Protein 1LW7 (pdb70)

Solvent-accessible surface area: 18493 Å² total

Foldseek 3Di:
DFAEEEEEDQPLDPWVLNVVVVVVVVVGQAYEYEHEDEVVVSVCLQVVADPDADPVLRQVLVPSCVVVCVGYHYYYFYQYPQDDDVDRLLVRLVSVVVCCVVVVHQHAEYEDAPVVCQVSCCVSVNHHYDHDPNVCPDPVDDSNVCRHPVLVRVNTHQLSCLVVQAAEEEEDEDVPCLLVVLLCVLCVVVVAEEQEDPLNVLVVVVVPPPLPSDADVNLLVLVVSVVRVSVRSSTGSRYYYYRHHLLLSQLVHCVSPVDGDVNSVVCVVDAGRAYEYEDEDEVDDCRVVSSVSSCVSCVPVVNQYAYDYDYDSVVSSVVVSVVVVCVSPNDDARNHVD

Nearest PDB structures (foldseek):
  1lw7-assembly1_A  TM=1.001E+00  e=1.403E-68  Haemophilus influenzae
  8x7f-assembly1_J  TM=9.124E-01  e=4.323E-38  Escherichia coli K-12
  6gzo-assembly2_B  TM=8.019E-01  e=3.557E-21  Lactococcus cremoris
  6gzo-assembly1_A  TM=8.017E-01  e=7.323E-19  Lactococcus cremoris
  6gyf-assembly1_A  TM=8.015E-01  e=5.479E-18  Lactococcus cremoris

Secondary structure (DSSP, 8-state):
---EEEEEE--SS--HHHH--HHHHTT-SEEEEEEEE-HHHHHHHHHH------HHHHHH---TTSTTTTTEEEEEEE-SSS--TTS-HHHHHHHHHHHHHHTT---SEEE-S-GGGHHHIIIII--EEE---SS--SS---HHHHHH-GGGGGGGS-TTTGGGT-EEEEEE--TTSHHHHHHHHHHHHTT-EEE--TTHHHHHHSSSS-TTSS-TTTTT--HHHHHHHHHHHHH-SSEEEESS-HHHHHHHHHHHHS---HHHH---SS--SEEEEEE------SHHHHHHHHHHHHHGGG---EEEE-SSHHHHHHHHHHHHHHHTS----SS---

Sequence (338 aa):
EKKVGVIFGKFYPVHTGHINIYEAFSKVDELHVIVCSDTVRDLKLFYDSKKRPTVQDRLRWQQIFKYQKNQIFIHHLVEDGIPSYPNGWQSWSEAVKTLFHEKHFEPSIVFSSEPQDKAPYEKYLGLEVSLVDPDRTFFNVSATKIRTTPFQYWKFIPKEARPFFAKTVAILGGESSGKSVLVNKLAAVFNTTSAWEYGREFVFEKLGGDEQAMQYSDYPQALGHQRYIDYAVRHSHKIAFIDTDFITTQAFCIQYEGKAHPFLDSIKEYPFDVTILLKNNTEQKQRQQFQQLLKKLLDKYKVPYIEIESPSYLDRYNQVKAVIEKVLNEEEISELQN

Structure (mmCIF, N/CA/C/O backbone):
data_1LW7
#
_entry.id   1LW7
#
_cell.length_a   106.871
_cell.length_b   106.871
_cell.length_c   174.945
_cell.angle_alpha   90.00
_cell.angle_beta   90.00
_cell.angle_gamma   120.00
#
_symmetry.space_group_name_H-M   'P 64 2 2'
#
loop_
_entity.id
_entity.type
_entity.pdbx_description
1 polymer 'TRANSCRIPTIONAL REGULATOR NADR'
2 non-polymer 'SULFATE ION'
3 non-polymer NICOTINAMIDE-ADENINE-DINUCLEOTIDE
#
loop_
_atom_site.group_PDB
_atom_site.id
_atom_site.type_symbol
_atom_site.label_atom_id
_atom_site.label_alt_id
_atom_site.label_comp_id
_atom_site.label_asym_id
_atom_site.label_entity_id
_atom_site.label_seq_id
_atom_site.pdbx_PDB_ins_code
_atom_site.Cartn_x
_atom_site.Cartn_y
_atom_site.Cartn_z
_atom_site.occupancy
_atom_site.B_iso_or_equiv
_atom_site.auth_seq_id
_atom_site.auth_comp_id
_atom_site.auth_asym_id
_atom_site.auth_atom_id
_atom_site.pdbx_PDB_model_num
ATOM 1 N N . GLU A 1 1 ? 96.232 10.601 67.795 1.00 114.94 57 GLU A N 1
ATOM 2 C CA . GLU A 1 1 ? 95.212 9.978 66.901 1.00 115.97 57 GLU A CA 1
ATOM 3 C C . GLU A 1 1 ? 94.759 10.991 65.844 1.00 115.19 57 GLU A C 1
ATOM 4 O O . GLU A 1 1 ? 95.404 11.130 64.800 1.00 115.96 57 GLU A O 1
ATOM 10 N N . LYS A 1 2 ? 93.656 11.693 66.128 1.00 77.16 58 LYS A N 1
ATOM 11 C CA . LYS A 1 2 ? 93.084 12.708 65.236 1.00 74.31 58 LYS A CA 1
ATOM 12 C C . LYS A 1 2 ? 92.056 12.156 64.252 1.00 73.65 58 LYS A C 1
ATOM 13 O O . LYS A 1 2 ? 92.381 11.895 63.100 1.00 72.98 58 LYS A O 1
ATOM 19 N N . LYS A 1 3 ? 90.818 12.001 64.713 1.00 84.80 59 LYS A N 1
ATOM 20 C CA . LYS A 1 3 ? 89.721 11.486 63.896 1.00 85.98 59 LYS A CA 1
ATOM 21 C C . LYS A 1 3 ? 89.498 12.386 62.686 1.00 85.72 59 LYS A C 1
ATOM 22 O O . LYS A 1 3 ? 89.685 13.590 62.779 1.00 87.14 59 LYS A O 1
ATOM 28 N N . VAL A 1 4 ? 89.071 11.812 61.563 1.00 103.76 60 VAL A N 1
ATOM 29 C CA . VAL A 1 4 ? 88.850 12.590 60.340 1.00 100.54 60 VAL A CA 1
ATOM 30 C C . VAL A 1 4 ? 87.714 12.030 59.450 1.00 100.29 60 VAL A C 1
ATOM 31 O O . VAL A 1 4 ? 87.748 10.867 59.051 1.00 101.04 60 VAL A O 1
ATOM 35 N N . GLY A 1 5 ? 86.711 12.857 59.144 1.00 94.99 61 GLY A N 1
ATOM 36 C CA . GLY A 1 5 ? 85.590 12.402 58.323 1.00 92.64 61 GLY A CA 1
ATOM 37 C C . GLY A 1 5 ? 85.329 13.108 56.994 1.00 91.33 61 GLY A C 1
ATOM 38 O O . GLY A 1 5 ? 85.772 14.240 56.785 1.00 91.97 61 GLY A O 1
ATOM 39 N N . VAL A 1 6 ? 84.604 12.429 56.096 1.00 65.46 62 VAL A N 1
ATOM 40 C CA . VAL A 1 6 ? 84.249 12.951 54.764 1.00 61.75 62 VAL A CA 1
ATOM 41 C C . VAL A 1 6 ? 82.753 13.036 54.625 1.00 60.92 62 VAL A C 1
ATOM 42 O O . VAL A 1 6 ? 82.000 12.492 55.437 1.00 60.51 62 VAL A O 1
ATOM 46 N N . ILE A 1 7 ? 82.335 13.708 53.561 1.00 82.32 63 ILE A N 1
ATOM 47 C CA . ILE A 1 7 ? 80.931 13.842 53.214 1.00 81.81 63 ILE A CA 1
ATOM 48 C C . ILE A 1 7 ? 80.848 14.102 51.726 1.00 81.79 63 ILE A C 1
ATOM 49 O O . ILE A 1 7 ? 81.664 14.845 51.162 1.00 82.61 63 ILE A O 1
ATOM 54 N N . PHE A 1 8 ? 79.868 13.474 51.086 1.00 61.91 64 PHE A N 1
ATOM 55 C CA . PHE A 1 8 ? 79.686 13.673 49.668 1.00 57.90 64 PHE A CA 1
ATOM 56 C C . PHE A 1 8 ? 78.293 14.229 49.407 1.00 56.14 64 PHE A C 1
ATOM 57 O O . PHE A 1 8 ? 77.342 13.973 50.139 1.00 52.89 64 PHE A O 1
ATOM 65 N N . GLY A 1 9 ? 78.218 15.055 48.378 1.00 57.25 65 GLY A N 1
ATOM 66 C CA . GLY A 1 9 ? 76.971 15.681 48.015 1.00 57.80 65 GLY A CA 1
ATOM 67 C C . GLY A 1 9 ? 77.061 16.347 46.651 1.00 58.84 65 GLY A C 1
ATOM 68 O O . GLY A 1 9 ? 78.132 16.460 46.032 1.00 56.68 65 GLY A O 1
ATOM 69 N N . LYS A 1 10 ? 75.904 16.778 46.182 1.00 77.54 66 LYS A N 1
ATOM 70 C CA . LYS A 1 10 ? 75.804 17.446 44.909 1.00 80.13 66 LYS A CA 1
ATOM 71 C C . LYS A 1 10 ? 75.517 18.891 45.292 1.00 80.51 66 LYS A C 1
ATOM 72 O O . LYS A 1 10 ? 75.931 19.833 44.604 1.00 80.45 66 LYS A O 1
ATOM 78 N N . PHE A 1 11 ? 74.820 19.030 46.421 1.00 69.28 67 PHE A N 1
ATOM 79 C CA . PHE A 1 11 ? 74.413 20.314 46.961 1.00 67.17 67 PHE A CA 1
ATOM 80 C C . PHE A 1 11 ? 73.898 21.174 45.832 1.00 66.76 67 PHE A C 1
ATOM 81 O O . PHE A 1 11 ? 74.505 22.175 45.476 1.00 67.94 67 PHE A O 1
ATOM 89 N N . TYR A 1 12 ? 72.767 20.765 45.268 1.00 61.60 68 TYR A N 1
ATOM 90 C CA . TYR A 1 12 ? 72.160 21.472 44.152 1.00 60.90 68 TYR A CA 1
ATOM 91 C C . TYR A 1 12 ? 70.692 21.681 44.498 1.00 61.25 68 TYR A C 1
ATOM 92 O O . TYR A 1 12 ? 69.816 21.033 43.941 1.00 62.59 68 TYR A O 1
ATOM 101 N N . PRO A 1 13 ? 70.403 22.624 45.400 1.00 62.31 69 PRO A N 1
ATOM 102 C CA . PRO A 1 13 ? 71.352 23.490 46.089 1.00 62.74 69 PRO A CA 1
ATOM 103 C C . PRO A 1 13 ? 71.682 22.942 47.459 1.00 63.57 69 PRO A C 1
ATOM 104 O O . PRO A 1 13 ? 71.571 21.753 47.697 1.00 65.14 69 PRO A O 1
ATOM 108 N N . VAL A 1 14 ? 72.064 23.829 48.361 1.00 73.51 70 VAL A N 1
ATOM 109 C CA . VAL A 1 14 ? 72.405 23.457 49.717 1.00 74.56 70 VAL A CA 1
ATOM 110 C C . VAL A 1 14 ? 71.264 23.862 50.622 1.00 75.57 70 VAL A C 1
ATOM 111 O O . VAL A 1 14 ? 70.866 25.033 50.620 1.00 78.02 70 VAL A O 1
ATOM 115 N N . HIS A 1 15 ? 70.726 22.923 51.395 1.00 51.91 71 HIS A N 1
ATOM 116 C CA . HIS A 1 15 ? 69.648 23.303 52.289 1.00 51.05 71 HIS A CA 1
ATOM 117 C C . HIS A 1 15 ? 70.062 23.179 53.754 1.00 51.01 71 HIS A C 1
ATOM 118 O O . HIS A 1 15 ? 71.104 22.600 54.080 1.00 48.66 71 HIS A O 1
ATOM 125 N N . THR A 1 16 ? 69.245 23.759 54.627 1.00 61.52 72 THR A N 1
ATOM 126 C CA . THR A 1 16 ? 69.519 23.728 56.044 1.00 62.28 72 THR A CA 1
ATOM 127 C C . THR A 1 16 ? 69.565 22.311 56.511 1.00 63.09 72 THR A C 1
ATOM 128 O O . THR A 1 16 ? 70.003 22.040 57.632 1.00 64.14 72 THR A O 1
ATOM 132 N N . GLY A 1 17 ? 69.107 21.412 55.639 1.00 63.28 73 GLY A N 1
ATOM 133 C CA . GLY A 1 17 ? 69.104 19.983 55.933 1.00 63.39 73 GLY A CA 1
ATOM 134 C C . GLY A 1 17 ? 70.523 19.440 55.882 1.00 63.86 73 GLY A C 1
ATOM 135 O O . GLY A 1 17 ? 70.959 18.763 56.821 1.00 62.60 73 GLY A O 1
ATOM 136 N N . HIS A 1 18 ? 71.227 19.738 54.781 1.00 70.94 74 HIS A N 1
ATOM 137 C CA . HIS A 1 18 ? 72.628 19.348 54.597 1.00 70.73 74 HIS A CA 1
ATOM 138 C C . HIS A 1 18 ? 73.386 20.025 55.723 1.00 70.46 74 HIS A C 1
ATOM 139 O O . HIS A 1 18 ? 74.106 19.393 56.488 1.00 71.56 74 HIS A O 1
ATOM 146 N N . ILE A 1 19 ? 73.219 21.340 55.783 1.00 66.42 75 ILE A N 1
ATOM 147 C CA . ILE A 1 19 ? 73.903 22.164 56.758 1.00 65.85 75 ILE A CA 1
ATOM 148 C C . ILE A 1 19 ? 73.861 21.520 58.105 1.00 68.27 75 ILE A C 1
ATOM 149 O O . ILE A 1 19 ? 74.895 21.161 58.649 1.00 69.42 75 ILE A O 1
ATOM 154 N N . ASN A 1 20 ? 72.671 21.341 58.647 1.00 59.39 76 ASN A N 1
ATOM 155 C CA . ASN A 1 20 ? 72.606 20.737 59.952 1.00 61.30 76 ASN A CA 1
ATOM 156 C C . ASN A 1 20 ? 73.485 19.487 60.026 1.00 63.63 76 ASN A C 1
ATOM 157 O O . ASN A 1 20 ? 74.339 19.364 60.899 1.00 64.24 76 ASN A O 1
ATOM 170 N N . ILE A 1 22 ? 76.040 18.380 58.343 1.00 89.65 78 ILE A N 1
ATOM 171 C CA . ILE A 1 22 ? 77.465 18.670 58.312 1.00 87.86 78 ILE A CA 1
ATOM 172 C C . ILE A 1 22 ? 78.016 19.126 59.657 1.00 87.53 78 ILE A C 1
ATOM 173 O O . ILE A 1 22 ? 79.133 18.767 60.035 1.00 88.13 78 ILE A O 1
ATOM 178 N N . TYR A 1 23 ? 77.244 19.915 60.388 1.00 82.40 79 TYR A N 1
ATOM 179 C CA . TYR A 1 23 ? 77.707 20.355 61.693 1.00 81.75 79 TYR A CA 1
ATOM 180 C C . TYR A 1 23 ? 77.748 19.161 62.631 1.00 81.38 79 TYR A C 1
ATOM 181 O O . TYR A 1 23 ? 78.718 18.975 63.375 1.00 81.85 79 TYR A O 1
ATOM 190 N N . GLU A 1 24 ? 76.697 18.347 62.559 1.00 69.01 80 GLU A N 1
ATOM 191 C CA . GLU A 1 24 ? 76.553 17.136 63.366 1.00 67.25 80 GLU A CA 1
ATOM 192 C C . GLU A 1 24 ? 77.815 16.286 63.266 1.00 65.18 80 GLU A C 1
ATOM 193 O O . GLU A 1 24 ? 78.459 15.973 64.278 1.00 62.22 80 GLU A O 1
ATOM 199 N N . ALA A 1 25 ? 78.145 15.927 62.026 1.00 64.49 81 ALA A N 1
ATOM 200 C CA . ALA A 1 25 ? 79.330 15.141 61.710 1.00 65.01 81 ALA A CA 1
ATOM 201 C C . ALA A 1 25 ? 80.556 15.869 62.240 1.00 66.29 81 ALA A C 1
ATOM 202 O O . ALA A 1 25 ? 81.480 15.252 62.767 1.00 67.32 81 ALA A O 1
ATOM 204 N N . PHE A 1 26 ? 80.556 17.191 62.102 1.00 72.92 82 PHE A N 1
ATOM 205 C CA . PHE A 1 26 ? 81.671 17.984 62.571 1.00 71.40 82 PHE A CA 1
ATOM 206 C C . PHE A 1 26 ? 81.909 17.899 64.074 1.00 71.38 82 PHE A C 1
ATOM 207 O O . PHE A 1 26 ? 83.034 18.061 64.512 1.00 72.25 82 PHE A O 1
ATOM 215 N N . SER A 1 27 ? 80.873 17.649 64.867 1.00 68.54 83 SER A N 1
ATOM 216 C CA . SER A 1 27 ? 81.048 17.599 66.319 1.00 69.31 83 SER A CA 1
ATOM 217 C C . SER A 1 27 ? 81.587 16.247 66.754 1.00 70.71 83 SER A C 1
ATOM 218 O O . SER A 1 27 ? 81.895 16.014 67.943 1.00 70.87 83 SER A O 1
ATOM 221 N N . LYS A 1 28 ? 81.695 15.359 65.775 1.00 64.90 84 LYS A N 1
ATOM 222 C CA . LYS A 1 28 ? 82.169 14.019 66.008 1.00 64.87 84 LYS A CA 1
ATOM 223 C C . LYS A 1 28 ? 83.578 13.870 65.508 1.00 66.12 84 LYS A C 1
ATOM 224 O O . LYS A 1 28 ? 84.126 12.782 65.579 1.00 68.06 84 LYS A O 1
ATOM 230 N N . VAL A 1 29 ? 84.170 14.944 64.998 1.00 73.76 85 VAL A N 1
ATOM 231 C CA . VAL A 1 29 ? 85.524 14.866 64.446 1.00 75.54 85 VAL A CA 1
ATOM 232 C C . VAL A 1 29 ? 86.387 16.093 64.734 1.00 77.26 85 VAL A C 1
ATOM 233 O O . VAL A 1 29 ? 85.877 17.140 65.139 1.00 78.25 85 VAL A O 1
ATOM 237 N N . ASP A 1 30 ? 87.696 15.972 64.521 1.00 80.49 86 ASP A N 1
ATOM 238 C CA . ASP A 1 30 ? 88.584 17.097 64.767 1.00 81.71 86 ASP A CA 1
ATOM 239 C C . ASP A 1 30 ? 88.772 17.817 63.454 1.00 81.65 86 ASP A C 1
ATOM 240 O O . ASP A 1 30 ? 89.122 18.994 63.426 1.00 82.75 86 ASP A O 1
ATOM 245 N N . GLU A 1 31 ? 88.520 17.101 62.367 1.00 75.28 87 GLU A N 1
ATOM 246 C CA . GLU A 1 31 ? 88.713 17.638 61.034 1.00 75.08 87 GLU A CA 1
ATOM 247 C C . GLU A 1 31 ? 87.751 16.958 60.055 1.00 74.45 87 GLU A C 1
ATOM 248 O O . GLU A 1 31 ? 87.793 15.739 59.912 1.00 75.98 87 GLU A O 1
ATOM 254 N N . LEU A 1 32 ? 86.897 17.737 59.379 1.00 74.78 88 LEU A N 1
ATOM 255 C CA . LEU A 1 32 ? 85.905 17.202 58.422 1.00 70.67 88 LEU A CA 1
ATOM 256 C C . LEU A 1 32 ? 86.136 17.717 56.998 1.00 69.39 88 LEU A C 1
ATOM 257 O O . LEU A 1 32 ? 86.330 18.904 56.787 1.00 68.90 88 LEU A O 1
ATOM 262 N N . HIS A 1 33 ? 86.114 16.809 56.027 1.00 66.23 89 HIS A N 1
ATOM 263 C CA . HIS A 1 33 ? 86.330 17.160 54.620 1.00 65.31 89 HIS A CA 1
ATOM 264 C C . HIS A 1 33 ? 85.039 16.966 53.836 1.00 65.29 89 HIS A C 1
ATOM 265 O O . HIS A 1 33 ? 84.540 15.847 53.694 1.00 64.56 89 HIS A O 1
ATOM 272 N N . VAL A 1 34 ? 84.516 18.078 53.323 1.00 76.31 90 VAL A N 1
ATOM 273 C CA . VAL A 1 34 ? 83.258 18.127 52.577 1.00 73.36 90 VAL A CA 1
ATOM 274 C C . VAL A 1 34 ? 83.429 18.257 51.054 1.00 73.66 90 VAL A C 1
ATOM 275 O O . VAL A 1 34 ? 83.873 19.290 50.539 1.00 71.57 90 VAL A O 1
ATOM 279 N N . ILE A 1 35 ? 83.030 17.196 50.352 1.00 60.43 91 ILE A N 1
ATOM 280 C CA . ILE A 1 35 ? 83.162 17.096 48.910 1.00 59.91 91 ILE A CA 1
ATOM 281 C C . ILE A 1 35 ? 81.932 17.507 48.116 1.00 60.27 91 ILE A C 1
ATOM 282 O O . ILE A 1 35 ? 80.834 16.992 48.335 1.00 60.03 91 ILE A O 1
ATOM 287 N N . VAL A 1 36 ? 82.127 18.446 47.194 1.00 58.70 92 VAL A N 1
ATOM 288 C CA . VAL A 1 36 ? 81.041 18.898 46.343 1.00 57.42 92 VAL A CA 1
ATOM 289 C C . VAL A 1 36 ? 81.304 18.140 45.067 1.00 58.47 92 VAL A C 1
ATOM 290 O O . VAL A 1 36 ? 82.336 18.355 44.422 1.00 59.41 92 VAL A O 1
ATOM 294 N N . CYS A 1 37 ? 80.388 17.247 44.697 1.00 55.21 93 CYS A N 1
ATOM 295 C CA . CYS A 1 37 ? 80.595 16.440 43.498 1.00 53.22 93 CYS A CA 1
ATOM 296 C C . CYS A 1 37 ? 79.739 16.914 42.365 1.00 51.86 93 CYS A C 1
ATOM 297 O O . CYS A 1 37 ? 78.529 17.056 42.513 1.00 49.88 93 CYS A O 1
ATOM 300 N N . SER A 1 38 ? 80.376 17.135 41.223 1.00 57.91 94 SER A N 1
ATOM 301 C CA . SER A 1 38 ? 79.675 17.626 40.046 1.00 60.90 94 SER A CA 1
ATOM 302 C C . SER A 1 38 ? 79.725 16.662 38.863 1.00 62.88 94 SER A C 1
ATOM 303 O O . SER A 1 38 ? 80.613 15.813 38.773 1.00 63.11 94 SER A O 1
ATOM 306 N N . ASP A 1 39 ? 78.746 16.792 37.972 1.00 65.80 95 ASP A N 1
ATOM 307 C CA . ASP A 1 39 ? 78.691 16.000 36.757 1.00 65.68 95 ASP A CA 1
ATOM 308 C C . ASP A 1 39 ? 78.095 16.912 35.703 1.00 65.83 95 ASP A C 1
ATOM 309 O O . ASP A 1 39 ? 76.875 17.159 35.647 1.00 65.08 95 ASP A O 1
ATOM 314 N N . THR A 1 40 ? 78.992 17.439 34.885 1.00 62.41 96 THR A N 1
ATOM 315 C CA . THR A 1 40 ? 78.646 18.344 33.805 1.00 61.71 96 THR A CA 1
ATOM 316 C C . THR A 1 40 ? 77.269 18.151 33.207 1.00 63.47 96 THR A C 1
ATOM 317 O O . THR A 1 40 ? 76.481 19.086 33.134 1.00 63.28 96 THR A O 1
ATOM 321 N N . VAL A 1 41 ? 77.009 16.924 32.759 1.00 86.81 97 VAL A N 1
ATOM 322 C CA . VAL A 1 41 ? 75.761 16.565 32.094 1.00 87.72 97 VAL A CA 1
ATOM 323 C C . VAL A 1 41 ? 74.611 16.329 33.060 1.00 88.50 97 VAL A C 1
ATOM 324 O O . VAL A 1 41 ? 73.471 16.735 32.798 1.00 88.95 97 VAL A O 1
ATOM 328 N N . ARG A 1 42 ? 74.905 15.674 34.175 1.00 70.31 98 ARG A N 1
ATOM 329 C CA . ARG A 1 42 ? 73.872 15.437 35.153 1.00 69.72 98 ARG A CA 1
ATOM 330 C C . ARG A 1 42 ? 73.387 16.785 35.664 1.00 70.75 98 ARG A C 1
ATOM 331 O O . ARG A 1 42 ? 72.201 17.105 35.545 1.00 71.00 98 ARG A O 1
ATOM 339 N N . ASP A 1 43 ? 74.313 17.579 36.217 1.00 74.63 99 ASP A N 1
ATOM 340 C CA . ASP A 1 43 ? 73.981 18.889 36.777 1.00 74.19 99 ASP A CA 1
ATOM 341 C C . ASP A 1 43 ? 73.166 19.678 35.772 1.00 74.41 99 ASP A C 1
ATOM 342 O O . ASP A 1 43 ? 72.098 20.221 36.077 1.00 75.25 99 ASP A O 1
ATOM 347 N N . LEU A 1 44 ? 73.684 19.716 34.558 1.00 60.70 100 LEU A N 1
ATOM 348 C CA . LEU A 1 44 ? 73.056 20.425 33.464 1.00 60.57 100 LEU A CA 1
ATOM 349 C C . LEU A 1 44 ? 71.593 20.032 33.219 1.00 62.92 100 LEU A C 1
ATOM 350 O O . LEU A 1 44 ? 70.759 20.878 32.869 1.00 62.24 100 LEU A O 1
ATOM 355 N N . LYS A 1 45 ? 71.285 18.744 33.379 1.00 81.17 101 LYS A N 1
ATOM 356 C CA . LYS A 1 45 ? 69.918 18.259 33.174 1.00 82.65 101 LYS A CA 1
ATOM 357 C C . LYS A 1 45 ? 69.028 18.731 34.316 1.00 81.82 101 LYS A C 1
ATOM 358 O O . LYS A 1 45 ? 67.899 19.179 34.094 1.00 80.19 101 LYS A O 1
ATOM 364 N N . LEU A 1 46 ? 69.552 18.655 35.534 1.00 84.53 102 LEU A N 1
ATOM 365 C CA . LEU A 1 46 ? 68.807 19.107 36.697 1.00 84.95 102 LEU A CA 1
ATOM 366 C C . LEU A 1 46 ? 68.463 20.589 36.600 1.00 85.22 102 LEU A C 1
ATOM 367 O O . LEU A 1 46 ? 67.356 20.998 36.946 1.00 85.88 102 LEU A O 1
ATOM 372 N N . PHE A 1 47 ? 69.410 21.401 36.141 1.00 61.42 103 PHE A N 1
ATOM 373 C CA . PHE A 1 47 ? 69.137 22.822 36.004 1.00 60.44 103 PHE A CA 1
ATOM 3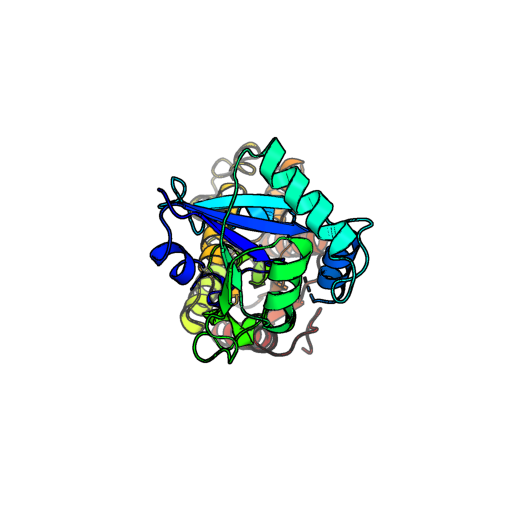74 C C . PHE A 1 47 ? 67.990 23.102 35.025 1.00 61.46 103 PHE A C 1
ATOM 375 O O . PHE A 1 47 ? 67.001 23.731 35.384 1.00 59.98 103 PHE A O 1
ATOM 383 N N . TYR A 1 48 ? 68.152 22.648 33.783 1.00 73.75 104 TYR A N 1
ATOM 384 C CA . TYR A 1 48 ? 67.168 22.846 32.725 1.00 76.73 104 TYR A CA 1
ATOM 385 C C . TYR A 1 48 ? 65.837 22.221 33.070 1.00 79.03 104 TYR A C 1
ATOM 386 O O . TYR A 1 48 ? 64.769 22.727 32.713 1.00 78.94 104 TYR A O 1
ATOM 395 N N . ASP A 1 49 ? 65.901 21.108 33.775 1.00 80.12 105 ASP A N 1
ATOM 396 C CA . ASP A 1 49 ? 64.687 20.426 34.157 1.00 82.61 105 ASP A CA 1
ATOM 397 C C . ASP A 1 49 ? 63.893 21.280 35.133 1.00 83.05 105 ASP A C 1
ATOM 398 O O . ASP A 1 49 ? 62.674 21.209 35.182 1.00 82.98 105 ASP A O 1
ATOM 403 N N . SER A 1 50 ? 64.596 22.083 35.918 1.00 80.04 106 SER A N 1
ATOM 404 C CA . SER A 1 50 ? 63.953 22.947 36.893 1.00 81.96 106 SER A CA 1
ATOM 405 C C . SER A 1 50 ? 63.510 24.211 36.182 1.00 84.02 106 SER A C 1
ATOM 406 O O . SER A 1 50 ? 63.520 24.266 34.954 1.00 84.22 106 SER A O 1
ATOM 409 N N . LYS A 1 51 ? 63.116 25.221 36.950 1.00 127.63 107 LYS A N 1
ATOM 410 C CA . LYS A 1 51 ? 62.691 26.486 36.369 1.00 131.09 107 LYS A CA 1
ATOM 411 C C . LYS A 1 51 ? 63.533 27.629 36.926 1.00 132.15 107 LYS A C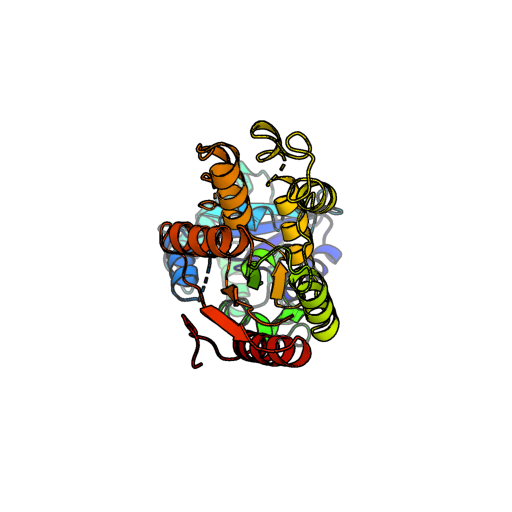 1
ATOM 412 O O . LYS A 1 51 ? 63.097 28.785 36.988 1.00 131.67 107 LYS A O 1
ATOM 426 N N . LYS A 1 53 ? 66.197 30.441 36.925 1.00 100.65 109 LYS A N 1
ATOM 427 C CA . LYS A 1 53 ? 66.620 31.424 35.922 1.00 98.06 109 LYS A CA 1
ATOM 428 C C . LYS A 1 53 ? 68.082 31.199 35.485 1.00 96.88 109 LYS A C 1
ATOM 429 O O . LYS A 1 53 ? 68.351 30.838 34.338 1.00 96.00 109 LYS A O 1
ATOM 435 N N . ARG A 1 54 ? 69.019 31.416 36.403 1.00 92.63 110 ARG A N 1
ATOM 436 C CA . ARG A 1 54 ? 70.432 31.229 36.114 1.00 91.09 110 ARG A CA 1
ATOM 437 C C . ARG A 1 54 ? 70.903 29.906 36.713 1.00 89.22 110 ARG A C 1
ATOM 438 O O . ARG A 1 54 ? 70.339 29.414 37.684 1.00 88.74 110 ARG A O 1
ATOM 454 N N . PRO A 1 56 ? 73.617 27.640 38.775 1.00 79.55 112 PRO A N 1
ATOM 455 C CA . PRO A 1 56 ? 74.722 27.744 39.736 1.00 76.41 112 PRO A CA 1
ATOM 456 C C . PRO A 1 56 ? 75.938 27.003 39.206 1.00 73.09 112 PRO A C 1
ATOM 457 O O . PRO A 1 56 ? 75.857 25.811 38.912 1.00 73.06 112 PRO A O 1
ATOM 461 N N . THR A 1 57 ? 77.065 27.692 39.094 1.00 55.23 113 THR A N 1
ATOM 462 C CA . THR A 1 57 ? 78.277 27.049 38.594 1.00 52.69 113 THR A CA 1
ATOM 463 C C . THR A 1 57 ? 78.870 26.148 39.671 1.00 51.86 113 THR A C 1
ATOM 464 O O . THR A 1 57 ? 78.341 26.065 40.790 1.00 51.65 113 THR A O 1
ATOM 468 N N . VAL A 1 58 ? 79.964 25.465 39.327 1.00 55.40 114 VAL A N 1
ATOM 469 C CA . VAL A 1 58 ? 80.663 24.623 40.289 1.00 55.17 114 VAL A CA 1
ATOM 470 C C . VAL A 1 58 ? 81.231 25.634 41.295 1.00 56.28 114 VAL A C 1
ATOM 471 O O . VAL A 1 58 ? 81.183 25.439 42.517 1.00 55.05 114 VAL A O 1
ATOM 475 N N . GLN A 1 59 ? 81.747 26.744 40.765 1.00 77.18 115 GLN A N 1
ATOM 476 C CA . GLN A 1 59 ? 82.311 27.788 41.617 1.00 75.99 115 GLN A CA 1
ATOM 477 C C . GLN A 1 59 ? 81.237 28.338 42.550 1.00 75.37 115 GLN A C 1
ATOM 478 O O . GLN A 1 59 ? 81.464 28.466 43.751 1.00 74.84 115 GLN A O 1
ATOM 484 N N . ASP A 1 60 ? 80.068 28.647 41.992 1.00 60.49 116 ASP A N 1
ATOM 485 C CA . ASP A 1 60 ? 78.971 29.203 42.773 1.00 60.97 116 ASP A CA 1
ATOM 486 C C . ASP A 1 60 ? 78.683 28.279 43.950 1.00 61.86 116 ASP A C 1
ATOM 487 O O . ASP A 1 60 ? 78.482 28.717 45.098 1.00 62.32 116 ASP A O 1
ATOM 492 N N . ARG A 1 61 ? 78.690 26.986 43.658 1.00 57.73 117 ARG A N 1
ATOM 493 C CA . ARG A 1 61 ? 78.428 25.974 44.661 1.00 56.36 117 ARG A CA 1
ATOM 494 C C . ARG A 1 61 ? 79.545 25.841 45.673 1.00 55.14 117 ARG A C 1
ATOM 495 O O . ARG A 1 61 ? 79.305 25.878 46.871 1.00 54.75 117 ARG A O 1
ATOM 503 N N . LEU A 1 62 ? 80.769 25.653 45.210 1.00 55.03 118 LEU A N 1
ATOM 504 C CA . LEU A 1 62 ? 81.861 25.541 46.160 1.00 55.59 118 LEU A CA 1
ATOM 505 C C . LEU A 1 62 ? 81.829 26.763 47.096 1.00 55.26 118 LEU A C 1
ATOM 506 O O . LEU A 1 62 ? 81.957 26.640 48.311 1.00 53.46 118 LEU A O 1
ATOM 511 N N . ARG A 1 63 ? 81.625 27.941 46.517 1.00 58.72 119 ARG A N 1
ATOM 512 C CA . ARG A 1 63 ? 81.580 29.166 47.288 1.00 58.84 119 ARG A CA 1
ATOM 513 C C . ARG A 1 63 ? 80.506 29.173 48.382 1.00 59.96 119 ARG A C 1
ATOM 514 O O . ARG A 1 63 ? 80.710 29.751 49.448 1.00 59.79 119 ARG A O 1
ATOM 522 N N . TRP A 1 64 ? 79.360 28.547 48.112 1.00 64.48 120 TRP A N 1
ATOM 523 C CA . TRP A 1 64 ? 78.271 28.473 49.085 1.00 63.56 120 TRP A CA 1
ATOM 524 C C . TRP A 1 64 ? 78.801 27.784 50.312 1.00 62.63 120 TRP A C 1
ATOM 525 O O . TRP A 1 64 ? 78.625 28.231 51.433 1.00 62.74 120 TRP A O 1
ATOM 544 N N . GLN A 1 66 ? 81.983 27.120 50.968 1.00 63.22 122 GLN A N 1
ATOM 545 C CA . GLN A 1 66 ? 83.167 27.861 51.373 1.00 61.19 122 GLN A CA 1
ATOM 546 C C . GLN A 1 66 ? 82.759 28.940 52.360 1.00 60.01 122 GLN A C 1
ATOM 547 O O . GLN A 1 66 ? 83.422 29.153 53.372 1.00 60.87 122 GLN A O 1
ATOM 553 N N . GLN A 1 67 ? 81.641 29.593 52.068 1.00 49.72 123 GLN A N 1
ATOM 554 C CA . GL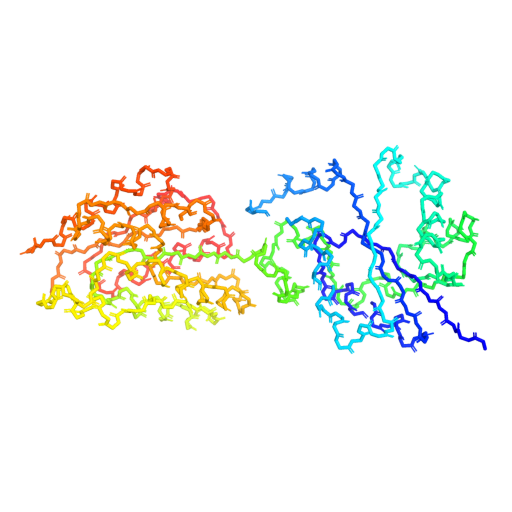N A 1 67 ? 81.089 30.645 52.909 1.00 49.42 123 GLN A CA 1
ATOM 555 C C . GLN A 1 67 ? 80.353 30.146 54.152 1.00 48.56 123 GLN A C 1
ATOM 556 O O . GLN A 1 67 ? 80.652 30.582 55.271 1.00 47.72 123 GLN A O 1
ATOM 562 N N . ILE A 1 68 ? 79.386 29.246 53.962 1.00 48.90 124 ILE A N 1
ATOM 563 C CA . ILE A 1 68 ? 78.604 28.723 55.086 1.00 49.28 124 ILE A CA 1
ATOM 564 C C . ILE A 1 68 ? 79.494 28.236 56.210 1.00 48.89 124 ILE A C 1
ATOM 565 O O . ILE A 1 68 ? 79.181 28.437 57.378 1.00 47.88 124 ILE A O 1
ATOM 570 N N . PHE A 1 69 ? 80.618 27.627 55.861 1.00 68.62 125 PHE A N 1
ATOM 571 C CA . PHE A 1 69 ? 81.529 27.122 56.877 1.00 70.86 125 PHE A CA 1
ATOM 572 C C . PHE A 1 69 ? 82.852 27.902 56.978 1.00 70.64 125 PHE A C 1
ATOM 573 O O . PHE A 1 69 ? 83.931 27.334 57.190 1.00 70.84 125 PHE A O 1
ATOM 581 N N . LYS A 1 70 ? 82.740 29.218 56.827 1.00 56.11 126 LYS A N 1
ATOM 582 C CA . LYS A 1 70 ? 83.880 30.114 56.907 1.00 54.35 126 LYS A CA 1
ATOM 583 C C . LYS A 1 70 ? 84.463 30.137 58.316 1.00 55.04 126 LYS A C 1
ATOM 584 O O . LYS A 1 70 ? 85.630 29.838 58.516 1.00 55.14 126 LYS A O 1
ATOM 590 N N . TYR A 1 71 ? 83.658 30.484 59.304 1.00 52.27 127 TYR A N 1
ATOM 591 C CA . TYR A 1 71 ? 84.191 30.503 60.647 1.00 53.45 127 TYR A CA 1
ATOM 592 C C . TYR A 1 71 ? 84.930 29.214 61.001 1.00 53.94 127 TYR A C 1
ATOM 593 O O . TYR A 1 71 ? 85.820 29.221 61.850 1.00 55.29 127 TYR A O 1
ATOM 602 N N . GLN A 1 72 ? 84.570 28.100 60.371 1.00 57.18 128 GLN A N 1
ATOM 603 C CA . GLN A 1 72 ? 85.228 26.842 60.711 1.00 56.77 128 GLN A CA 1
ATOM 604 C C . GLN A 1 72 ? 86.187 26.386 59.644 1.00 57.41 128 GLN A C 1
ATOM 605 O O . GLN A 1 72 ? 86.651 25.261 59.697 1.00 57.73 128 GLN A O 1
ATOM 611 N N . LYS A 1 73 ? 86.499 27.259 58.693 1.00 66.10 129 LYS A N 1
ATOM 612 C CA . LYS A 1 73 ? 87.379 26.905 57.583 1.00 67.28 129 LYS A CA 1
ATOM 613 C C . LYS A 1 73 ? 88.717 26.264 57.955 1.00 69.59 129 LYS A C 1
ATOM 614 O O . LYS A 1 73 ? 89.408 25.705 57.094 1.00 69.66 129 LYS A O 1
ATOM 620 N N . ASN A 1 74 ? 89.066 26.328 59.235 1.00 62.81 130 ASN A N 1
ATOM 621 C CA . ASN A 1 74 ? 90.321 25.787 59.715 1.00 64.08 130 ASN A CA 1
ATOM 622 C C . ASN A 1 74 ? 90.214 24.326 60.106 1.00 65.99 130 ASN A C 1
ATOM 623 O O . ASN A 1 74 ? 91.189 23.738 60.568 1.00 67.18 130 ASN A O 1
ATOM 628 N N . GLN A 1 75 ? 89.036 23.737 59.944 1.00 78.99 131 GLN A N 1
ATOM 629 C CA . GLN A 1 75 ? 88.852 22.333 60.298 1.00 79.69 131 GLN A CA 1
ATOM 630 C C . GLN A 1 75 ? 87.978 21.644 59.275 1.00 79.38 131 GLN A C 1
ATOM 631 O O . GLN A 1 75 ? 88.173 20.468 58.958 1.00 81.58 131 GLN A O 1
ATOM 637 N N . ILE A 1 76 ? 86.992 22.384 58.782 1.00 60.77 132 ILE A N 1
ATOM 638 C CA . ILE A 1 76 ? 86.082 21.880 57.770 1.00 55.92 132 ILE A CA 1
ATOM 639 C C . ILE A 1 76 ? 86.644 22.352 56.447 1.00 53.20 132 ILE A C 1
ATOM 640 O O . ILE A 1 76 ? 86.866 23.540 56.238 1.00 51.55 132 ILE A O 1
ATOM 645 N N . PHE A 1 77 ? 86.905 21.402 55.564 1.00 65.65 133 PHE A N 1
ATOM 646 C CA . PHE A 1 77 ? 87.437 21.736 54.267 1.00 65.96 133 PHE A CA 1
ATOM 647 C C . PHE A 1 77 ? 86.434 21.398 53.180 1.00 66.79 133 PHE A C 1
ATOM 648 O O . PHE A 1 77 ? 85.493 20.644 53.400 1.00 68.98 133 PHE A O 1
ATOM 656 N N . ILE A 1 78 ? 86.640 21.964 52.003 1.00 45.31 134 ILE A N 1
ATOM 657 C CA . ILE A 1 78 ? 85.716 21.783 50.908 1.00 43.85 134 ILE A CA 1
ATOM 658 C C . ILE A 1 78 ? 86.458 21.492 49.628 1.00 45.00 134 ILE A C 1
ATOM 659 O O . ILE A 1 78 ? 87.345 22.219 49.245 1.00 44.24 134 ILE A O 1
ATOM 664 N N . HIS A 1 79 ? 86.082 20.403 48.975 1.00 60.22 135 HIS A N 1
ATOM 665 C CA . HIS A 1 79 ? 86.728 19.992 47.740 1.00 61.97 135 HIS A CA 1
ATOM 666 C C . HIS A 1 79 ? 85.715 19.670 46.670 1.00 63.24 135 HIS A C 1
ATOM 667 O O . HIS A 1 79 ? 84.548 19.372 46.942 1.00 62.33 135 HIS A O 1
ATOM 674 N N . HIS A 1 80 ? 86.203 19.719 45.443 1.00 63.73 136 HIS A N 1
ATOM 675 C CA . HIS A 1 80 ? 85.401 19.446 44.272 1.00 66.95 136 HIS A CA 1
ATOM 676 C C . HIS A 1 80 ? 85.768 18.096 43.667 1.00 69.14 136 HIS A C 1
ATOM 677 O O . HIS A 1 80 ? 86.936 17.843 43.391 1.00 69.00 136 HIS A O 1
ATOM 684 N N . LEU A 1 81 ? 84.769 17.235 43.476 1.00 80.26 137 LEU A N 1
ATOM 685 C CA . LEU A 1 81 ? 84.984 15.928 42.857 1.00 82.62 137 LEU A CA 1
ATOM 686 C C . LEU A 1 81 ? 84.248 15.886 41.517 1.00 84.15 137 LEU A C 1
ATOM 687 O O . LEU A 1 81 ? 83.040 16.126 41.468 1.00 84.63 137 LEU A O 1
ATOM 692 N N . VAL A 1 82 ? 84.981 15.578 40.447 1.00 86.31 138 VAL A N 1
ATOM 693 C CA . VAL A 1 82 ? 84.430 15.501 39.090 1.00 89.08 138 VAL A CA 1
ATOM 694 C C . VAL A 1 82 ? 84.049 14.075 38.685 1.00 91.25 138 VAL A C 1
ATOM 695 O O . VAL A 1 82 ? 84.924 13.250 38.429 1.00 92.38 138 VAL A O 1
ATOM 699 N N . GLU A 1 83 ? 82.755 13.783 38.602 1.00 92.07 139 GLU A N 1
ATOM 700 C CA . GLU A 1 83 ? 82.335 12.439 38.237 1.00 93.36 139 GLU A CA 1
ATOM 701 C C . GLU A 1 83 ? 81.722 12.331 36.843 1.00 95.25 139 GLU A C 1
ATOM 702 O O . GLU A 1 83 ? 80.572 11.914 36.673 1.00 95.56 139 GLU A O 1
ATOM 708 N N . ASP A 1 84 ? 82.521 12.704 35.848 1.00 89.47 140 ASP A N 1
ATOM 709 C CA . ASP A 1 84 ? 82.118 12.660 34.448 1.00 90.47 140 ASP A CA 1
ATOM 710 C C . ASP A 1 84 ? 82.705 11.403 33.788 1.00 92.68 140 ASP A C 1
ATOM 711 O O . ASP A 1 84 ? 83.916 11.172 33.832 1.00 93.31 140 ASP A O 1
ATOM 716 N N . GLY A 1 85 ? 81.846 10.594 33.173 1.00 106.07 141 GLY A N 1
ATOM 717 C CA . GLY A 1 85 ? 82.306 9.362 32.551 1.00 107.51 141 GLY A CA 1
ATOM 718 C C . GLY A 1 85 ? 81.956 8.217 33.483 1.00 109.09 141 GLY A C 1
ATOM 719 O O . GLY A 1 85 ? 81.665 7.100 33.054 1.00 109.85 141 GLY A O 1
ATOM 720 N N . ILE A 1 86 ? 81.981 8.520 34.777 1.00 90.13 142 ILE A N 1
ATOM 721 C CA . ILE A 1 86 ? 81.662 7.570 35.834 1.00 90.77 142 ILE A CA 1
ATOM 722 C C . ILE A 1 86 ? 80.170 7.233 35.775 1.00 90.62 142 ILE A C 1
ATOM 723 O O . ILE A 1 86 ? 79.335 8.110 35.967 1.00 90.03 142 ILE A O 1
ATOM 728 N N . PRO A 1 87 ? 79.820 5.961 35.515 1.00 98.20 143 PRO A N 1
ATOM 729 C CA . PRO A 1 87 ? 78.438 5.460 35.428 1.00 99.32 143 PRO A CA 1
ATOM 730 C C . PRO A 1 87 ? 77.475 5.920 36.535 1.00 100.69 143 PRO A C 1
ATOM 731 O O . PRO A 1 87 ? 77.864 6.058 37.694 1.00 100.50 143 PRO A O 1
ATOM 735 N N . SER A 1 88 ? 76.215 6.128 36.152 1.00 112.57 144 SER A N 1
ATOM 736 C CA . SER A 1 88 ? 75.150 6.599 37.042 1.00 114.98 144 SER A CA 1
ATOM 737 C C . SER A 1 88 ? 75.061 5.976 38.436 1.00 116.77 144 SER A C 1
ATOM 738 O O . SER A 1 88 ? 75.081 4.752 38.603 1.00 117.76 144 SER A O 1
ATOM 741 N N . TYR A 1 89 ? 74.913 6.859 39.422 1.00 144.94 145 TYR A N 1
ATOM 742 C CA . TYR A 1 89 ? 74.833 6.521 40.839 1.00 145.01 145 TYR A CA 1
ATOM 743 C C . TYR A 1 89 ? 74.687 5.073 41.300 1.00 147.30 145 TYR A C 1
ATOM 744 O O . TYR A 1 89 ? 75.652 4.481 41.785 1.00 148.01 145 TYR A O 1
ATOM 753 N N . PRO A 1 90 ? 73.482 4.490 41.181 1.00 122.13 146 PRO A N 1
ATOM 754 C CA . PRO A 1 90 ? 73.316 3.105 41.630 1.00 122.60 146 PRO A CA 1
ATOM 755 C C . PRO A 1 90 ? 74.576 2.236 41.532 1.00 121.79 146 PRO A C 1
ATOM 756 O O . PRO A 1 90 ? 74.970 1.604 42.507 1.00 119.85 146 PRO A O 1
ATOM 760 N N . ASN A 1 91 ? 75.218 2.213 40.367 1.00 136.37 147 ASN A N 1
ATOM 761 C CA . ASN A 1 91 ? 76.428 1.414 40.209 1.00 136.75 147 ASN A CA 1
ATOM 762 C C . ASN A 1 91 ? 77.516 2.150 39.432 1.00 135.28 147 ASN A C 1
ATOM 763 O O . ASN A 1 91 ? 77.288 2.649 38.333 1.00 135.01 147 ASN A O 1
ATOM 768 N N . GLY A 1 92 ? 78.702 2.205 40.029 1.00 113.16 148 GLY A N 1
ATOM 769 C CA . GLY A 1 92 ? 79.838 2.869 39.420 1.00 109.91 148 GLY A CA 1
ATOM 770 C C . GLY A 1 92 ? 80.893 3.057 40.490 1.00 108.07 148 GLY A C 1
ATOM 771 O O . GLY A 1 92 ? 82.023 3.446 40.203 1.00 108.67 148 GLY A O 1
ATOM 772 N N . TRP A 1 93 ? 80.512 2.764 41.730 1.00 93.03 149 TRP A N 1
ATOM 773 C CA . TRP A 1 93 ? 81.400 2.898 42.881 1.00 91.30 149 TRP A CA 1
ATOM 774 C C . TRP A 1 93 ? 82.851 2.513 42.640 1.00 90.02 149 TRP A C 1
ATOM 775 O O . TRP A 1 93 ? 83.763 3.113 43.208 1.00 89.53 149 TRP A O 1
ATOM 786 N N . GLN A 1 94 ? 83.072 1.491 41.829 1.00 86.73 150 GLN A N 1
ATOM 787 C CA . GLN A 1 94 ? 84.431 1.061 41.560 1.00 86.10 150 GLN A CA 1
ATOM 788 C C . GLN A 1 94 ? 85.105 2.221 40.857 1.00 85.76 150 GLN A C 1
ATOM 789 O O . GLN A 1 94 ? 86.190 2.673 41.231 1.00 85.41 150 GLN A O 1
ATOM 795 N N . SER A 1 95 ? 84.411 2.711 39.846 1.00 94.34 151 SER A N 1
ATOM 796 C CA . SER A 1 95 ? 84.864 3.811 39.028 1.00 93.74 151 SER A CA 1
ATOM 797 C C . SER A 1 95 ? 84.837 5.132 39.803 1.00 94.01 151 SER A C 1
ATOM 798 O O . SER A 1 95 ? 85.667 6.022 39.587 1.00 94.59 151 SER A O 1
ATOM 801 N N . TRP A 1 96 ? 83.882 5.254 40.711 1.00 82.29 152 TRP A N 1
ATOM 802 C CA . TRP A 1 96 ? 83.756 6.454 41.508 1.00 82.43 152 TRP A CA 1
ATOM 803 C C . TRP A 1 96 ? 84.836 6.482 42.578 1.00 83.33 152 TRP A C 1
ATOM 804 O O . TRP A 1 96 ? 85.656 7.400 42.612 1.00 84.43 152 TRP A O 1
ATOM 815 N N . SER A 1 97 ? 84.847 5.475 43.449 1.00 99.30 153 SER A N 1
ATOM 816 C CA . SER A 1 97 ? 85.839 5.412 44.523 1.00 99.90 153 SER A CA 1
ATOM 817 C C . SER A 1 97 ? 87.264 5.601 43.998 1.00 99.27 153 SER A C 1
ATOM 818 O O . SER A 1 97 ? 88.180 5.888 44.760 1.00 99.16 153 SER A O 1
ATOM 821 N N . GLU A 1 98 ? 87.448 5.439 42.695 1.00 98.22 154 GLU A N 1
ATOM 822 C CA . GLU A 1 98 ? 88.761 5.628 42.100 1.00 98.12 154 GLU A CA 1
ATOM 823 C C . GLU A 1 98 ? 89.139 7.081 42.306 1.00 96.66 154 GLU A C 1
ATOM 824 O O . GLU A 1 98 ? 90.128 7.387 42.969 1.00 97.21 154 GLU A O 1
ATOM 830 N N . ALA A 1 99 ? 88.332 7.967 41.724 1.00 83.41 155 ALA A N 1
ATOM 831 C CA . ALA A 1 99 ? 88.549 9.407 41.809 1.00 80.88 155 ALA A CA 1
ATOM 832 C C . ALA A 1 99 ? 88.592 9.850 43.257 1.00 79.51 155 ALA A C 1
ATOM 833 O O . ALA A 1 99 ? 89.457 10.629 43.657 1.00 79.17 155 ALA A O 1
ATOM 835 N N . VAL A 1 100 ? 87.651 9.362 44.050 1.00 78.27 156 VAL A N 1
ATOM 836 C CA . VAL A 1 100 ? 87.646 9.730 45.449 1.00 76.56 156 VAL A CA 1
ATOM 837 C C . VAL A 1 100 ? 89.057 9.493 45.972 1.00 76.28 156 VAL A C 1
ATOM 838 O O . VAL A 1 100 ? 89.671 10.388 46.539 1.00 76.75 156 VAL A O 1
ATOM 842 N N . LYS A 1 101 ? 89.578 8.293 45.747 1.00 76.72 157 LYS A N 1
ATOM 843 C CA . LYS A 1 101 ? 90.915 7.948 46.208 1.00 76.55 157 LYS A CA 1
ATOM 844 C C . LYS A 1 101 ? 91.913 8.940 45.656 1.00 75.69 157 LYS A C 1
ATOM 845 O O . LYS A 1 101 ? 92.762 9.458 46.390 1.00 74.58 157 LYS A O 1
ATOM 851 N N . THR A 1 102 ? 91.807 9.213 44.360 1.00 75.95 158 THR A N 1
ATOM 852 C CA . THR A 1 102 ? 92.724 10.144 43.719 1.00 76.73 158 THR A CA 1
ATOM 853 C C . THR A 1 102 ? 92.721 11.491 44.466 1.00 77.05 158 THR A C 1
ATOM 854 O O . THR A 1 102 ? 93.790 12.032 44.790 1.00 76.67 158 THR A O 1
ATOM 858 N N . LEU A 1 103 ? 91.524 12.014 44.752 1.00 78.57 159 LEU A N 1
ATOM 859 C CA . LEU A 1 103 ? 91.365 13.279 45.482 1.00 78.44 159 LEU A CA 1
ATOM 860 C C . LEU A 1 103 ? 92.130 13.186 46.819 1.00 78.18 159 LEU A C 1
ATOM 861 O O . LEU A 1 103 ? 92.999 14.020 47.115 1.00 76.93 159 LEU A O 1
ATOM 866 N N . PHE A 1 104 ? 91.809 12.162 47.609 1.00 79.28 160 PHE A N 1
ATOM 867 C CA . PHE A 1 104 ? 92.462 11.935 48.894 1.00 80.36 160 PHE A CA 1
ATOM 868 C C . PHE A 1 104 ? 93.994 11.982 48.855 1.00 81.21 160 PHE A C 1
ATOM 869 O O . PHE A 1 104 ? 94.646 12.169 49.885 1.00 81.43 160 PHE A O 1
ATOM 877 N N . HIS A 1 105 ? 94.571 11.786 47.677 1.00 69.70 161 HIS A N 1
ATOM 878 C CA . HIS A 1 105 ? 96.013 11.821 47.556 1.00 70.77 161 HIS A CA 1
ATOM 879 C C . HIS A 1 105 ? 96.474 13.201 47.159 1.00 69.85 161 HIS A C 1
ATOM 880 O O . HIS A 1 105 ? 97.212 13.863 47.894 1.00 69.50 161 HIS A O 1
ATOM 887 N N . GLU A 1 106 ? 96.030 13.646 45.994 1.00 83.40 162 GLU A N 1
ATOM 888 C CA . GLU A 1 106 ? 96.419 14.958 45.516 1.00 82.33 162 GLU A CA 1
ATOM 889 C C . GLU A 1 106 ? 95.910 16.070 46.431 1.00 79.76 162 GLU A C 1
ATOM 890 O O . GLU A 1 106 ? 96.238 17.231 46.224 1.00 79.49 162 GLU A O 1
ATOM 896 N N . LYS A 1 107 ? 95.127 15.712 47.448 1.00 71.53 163 LYS A N 1
ATOM 897 C CA . LYS A 1 107 ? 94.603 16.689 48.401 1.00 69.88 163 LYS A CA 1
ATOM 898 C C . LYS A 1 107 ? 95.105 16.344 49.806 1.00 70.08 163 LYS A C 1
ATOM 899 O O . LYS A 1 107 ? 94.698 16.914 50.828 1.00 69.27 163 LYS A O 1
ATOM 905 N N . HIS A 1 108 ? 95.999 15.376 49.832 1.00 68.83 164 HIS A N 1
ATOM 906 C CA . HIS A 1 108 ? 96.632 14.950 51.056 1.00 68.22 164 HIS A CA 1
ATOM 907 C C . HIS A 1 108 ? 95.791 14.737 52.315 1.00 67.59 164 HIS A C 1
ATOM 908 O O . HIS A 1 108 ? 96.154 15.249 53.362 1.00 68.20 164 HIS A O 1
ATOM 915 N N . PHE A 1 109 ? 94.667 14.030 52.243 1.00 73.54 165 PHE A N 1
ATOM 916 C CA . PHE A 1 109 ? 93.932 13.704 53.486 1.00 73.31 165 PHE A CA 1
ATOM 917 C C . PHE A 1 109 ? 93.358 12.290 53.422 1.00 73.57 165 PHE A C 1
ATOM 918 O O . PHE A 1 109 ? 92.944 11.828 52.364 1.00 73.27 165 PHE A O 1
ATOM 926 N N . GLU A 1 110 ? 93.365 11.589 54.550 1.00 69.75 166 GLU A N 1
ATOM 927 C CA . GLU A 1 110 ? 92.859 10.221 54.575 1.00 71.16 166 GLU A CA 1
ATOM 928 C C . GLU A 1 110 ? 91.787 10.118 55.627 1.00 71.07 166 GLU A C 1
ATOM 929 O O . GLU A 1 110 ? 92.065 9.976 56.817 1.00 70.16 166 GLU A O 1
ATOM 935 N N . PRO A 1 111 ? 90.532 10.195 55.197 1.00 76.44 167 PRO A N 1
ATOM 936 C CA . PRO A 1 111 ? 89.410 10.113 56.130 1.00 78.45 167 PRO A CA 1
ATOM 937 C C . PRO A 1 111 ? 89.261 8.674 56.572 1.00 79.66 167 PRO A C 1
ATOM 938 O O . PRO A 1 111 ? 89.653 7.780 55.837 1.00 80.36 167 PRO A O 1
ATOM 942 N N . SER A 1 112 ? 88.697 8.448 57.754 1.00 101.42 168 SER A N 1
ATOM 943 C CA . SER A 1 112 ? 88.518 7.090 58.254 1.00 103.64 168 SER A CA 1
ATOM 944 C C . SER A 1 112 ? 87.063 6.820 58.623 1.00 104.43 168 SER A C 1
ATOM 945 O O . SER A 1 112 ? 86.736 5.789 59.213 1.00 104.76 168 SER A O 1
ATOM 948 N N . ILE A 1 113 ? 86.192 7.754 58.267 1.00 103.65 169 ILE A N 1
ATOM 949 C CA . ILE A 1 113 ? 84.771 7.626 58.559 1.00 103.92 169 ILE A CA 1
ATOM 950 C C . ILE A 1 113 ? 84.001 8.526 57.612 1.00 105.14 169 ILE A C 1
ATOM 951 O O . ILE A 1 113 ? 84.481 9.601 57.240 1.00 105.78 169 ILE A O 1
ATOM 956 N N . VAL A 1 114 ? 82.808 8.088 57.223 1.00 98.16 170 VAL A N 1
ATOM 957 C CA . VAL A 1 114 ? 81.987 8.868 56.310 1.00 96.75 170 VAL A CA 1
ATOM 958 C C . VAL A 1 114 ? 80.599 9.068 56.906 1.00 95.65 170 VAL A C 1
ATOM 959 O O . VAL A 1 114 ? 80.064 8.189 57.581 1.00 95.31 170 VAL A O 1
ATOM 963 N N . PHE A 1 115 ? 80.029 10.243 56.673 1.00 92.56 171 PHE A N 1
ATOM 964 C CA . PHE A 1 115 ? 78.704 10.542 57.186 1.00 91.73 171 PHE A CA 1
ATOM 965 C C . PHE A 1 115 ? 77.730 10.688 56.046 1.00 92.14 171 PHE A C 1
ATOM 966 O O . PHE A 1 115 ? 78.111 11.058 54.939 1.00 92.28 171 PHE A O 1
ATOM 974 N N . SER A 1 116 ? 76.467 10.404 56.322 1.00 70.87 172 SER A N 1
ATOM 975 C CA . SER A 1 116 ? 75.462 10.499 55.295 1.00 71.96 172 SER A CA 1
ATOM 976 C C . SER A 1 116 ? 74.133 10.002 55.822 1.00 73.16 172 SER A C 1
ATOM 977 O O . SER A 1 116 ? 73.933 9.822 57.030 1.00 73.47 172 SER A O 1
ATOM 980 N N . SER A 1 117 ? 73.214 9.832 54.885 1.00 103.36 173 SER A N 1
ATOM 981 C CA . SER A 1 117 ? 71.892 9.288 55.127 1.00 103.48 173 SER A CA 1
ATOM 982 C C . SER A 1 117 ? 71.895 8.381 53.901 1.00 103.46 173 SER A C 1
ATOM 983 O O . SER A 1 117 ? 72.968 8.145 53.346 1.00 103.99 173 SER A O 1
ATOM 986 N N . GLU A 1 118 ? 70.766 7.880 53.433 1.00 111.74 174 GLU A N 1
ATOM 987 C CA . GLU A 1 118 ? 70.851 6.971 52.287 1.00 111.14 174 GLU A CA 1
ATOM 988 C C . GLU A 1 118 ? 71.686 5.797 52.835 1.00 111.00 174 GLU A C 1
ATOM 989 O O . GLU A 1 118 ? 72.879 5.682 52.536 1.00 110.88 174 GLU A O 1
ATOM 995 N N . PRO A 1 119 ? 71.069 4.912 53.642 1.00 87.65 175 PRO A N 1
ATOM 996 C CA . PRO A 1 119 ? 71.761 3.758 54.238 1.00 87.28 175 PRO A CA 1
ATOM 997 C C . PRO A 1 119 ? 72.440 2.946 53.162 1.00 87.80 175 PRO A C 1
ATOM 998 O O . PRO A 1 119 ? 73.572 2.503 53.316 1.00 88.62 175 PRO A O 1
ATOM 1002 N N . GLN A 1 120 ? 71.702 2.759 52.075 1.00 72.93 176 GLN A N 1
ATOM 1003 C CA . GLN A 1 120 ? 72.130 2.037 50.896 1.00 72.43 176 GLN A CA 1
ATOM 1004 C C . GLN A 1 120 ? 73.581 2.311 50.500 1.00 73.15 176 GLN A C 1
ATOM 1005 O O . GLN A 1 120 ? 74.079 1.721 49.543 1.00 72.43 176 GLN A O 1
ATOM 1011 N N . ASP A 1 121 ? 74.259 3.216 51.204 1.00 86.97 177 ASP A N 1
ATOM 1012 C CA . ASP A 1 121 ? 75.646 3.535 50.867 1.00 88.28 177 ASP A CA 1
ATOM 1013 C C . ASP A 1 121 ? 76.671 2.954 51.829 1.00 87.41 177 ASP A C 1
ATOM 1014 O O . ASP A 1 121 ? 77.848 2.822 51.480 1.00 86.63 177 ASP A O 1
ATOM 1019 N N . LYS A 1 122 ? 76.217 2.607 53.031 1.00 76.30 178 LYS A N 1
ATOM 1020 C CA . LYS A 1 122 ? 77.087 2.055 54.073 1.00 75.73 178 LYS A CA 1
ATOM 1021 C C . LYS A 1 122 ? 78.013 0.973 53.545 1.00 76.16 178 LYS A C 1
ATOM 1022 O O . LYS A 1 122 ? 79.235 1.156 53.442 1.00 74.67 178 LYS A O 1
ATOM 1028 N N . ALA A 1 123 ? 77.408 -0.159 53.212 1.00 96.40 179 ALA A N 1
ATOM 1029 C CA . ALA A 1 123 ? 78.141 -1.291 52.694 1.00 97.04 179 ALA A CA 1
ATOM 1030 C C . ALA A 1 123 ? 79.094 -0.862 51.571 1.00 96.88 179 ALA A C 1
ATOM 1031 O O . ALA A 1 123 ? 80.293 -1.102 51.660 1.00 96.14 179 ALA A O 1
ATOM 1033 N N . PRO A 1 124 ? 78.572 -0.207 50.512 1.00 97.19 180 PRO A N 1
ATOM 1034 C CA . PRO A 1 124 ? 79.398 0.247 49.385 1.00 97.13 180 PRO A CA 1
ATOM 1035 C C . PRO A 1 124 ? 80.583 1.094 49.838 1.00 97.79 180 PRO A C 1
ATOM 1036 O O . PRO A 1 124 ? 81.695 0.946 49.318 1.00 96.72 180 PRO A O 1
ATOM 1040 N N . TYR A 1 125 ? 80.328 1.995 50.790 1.00 110.49 181 TYR A N 1
ATOM 1041 C CA . TYR A 1 125 ? 81.377 2.856 51.335 1.00 111.23 181 TYR A CA 1
ATOM 1042 C C . TYR A 1 125 ? 82.348 1.922 52.027 1.00 112.10 181 TYR A C 1
ATOM 1043 O O . TYR A 1 125 ? 83.567 2.046 51.889 1.00 111.73 181 TYR A O 1
ATOM 1052 N N . GLU A 1 126 ? 81.775 0.986 52.779 1.00 104.45 182 GLU A N 1
ATOM 1053 C CA . GLU A 1 126 ? 82.536 -0.018 53.502 1.00 104.09 182 GLU A CA 1
ATOM 1054 C C . GLU A 1 126 ? 83.270 -0.881 52.494 1.00 104.81 182 GLU A C 1
ATOM 1055 O O . GLU A 1 126 ? 84.426 -1.233 52.684 1.00 105.63 182 GLU A O 1
ATOM 1061 N N . LYS A 1 127 ? 82.588 -1.204 51.405 1.00 82.73 183 LYS A N 1
ATOM 1062 C CA . LYS A 1 127 ? 83.152 -2.041 50.366 1.00 83.23 183 LYS A CA 1
ATOM 1063 C C . LYS A 1 127 ? 84.296 -1.366 49.620 1.00 84.09 183 LYS A C 1
ATOM 1064 O O . LYS A 1 127 ? 85.464 -1.630 49.908 1.00 84.10 183 LYS A O 1
ATOM 1070 N N . TYR A 1 128 ? 83.948 -0.483 48.678 1.00 106.19 184 TYR A N 1
ATOM 1071 C CA . TYR A 1 128 ? 84.921 0.208 47.824 1.00 106.47 184 TYR A CA 1
ATOM 1072 C C . TYR A 1 128 ? 85.817 1.275 48.438 1.00 105.65 184 TYR A C 1
ATOM 1073 O O . TYR A 1 128 ? 86.901 1.550 47.917 1.00 105.84 184 TYR A O 1
ATOM 1082 N N . LEU A 1 129 ? 85.369 1.897 49.519 1.00 81.23 185 LEU A N 1
ATOM 1083 C CA . LEU A 1 129 ? 86.185 2.914 50.156 1.00 80.56 185 LEU A CA 1
ATOM 1084 C C . LEU A 1 129 ? 86.663 2.404 51.509 1.00 80.05 185 LEU A C 1
ATOM 1085 O O . LEU A 1 129 ? 87.655 2.888 52.064 1.00 80.72 185 LEU A O 1
ATOM 1090 N N . GLY A 1 130 ? 85.958 1.410 52.032 1.00 95.13 186 GLY A N 1
ATOM 1091 C CA . GLY A 1 130 ? 86.341 0.842 53.305 1.00 94.50 186 GLY A CA 1
ATOM 1092 C C . GLY A 1 130 ? 86.452 1.877 54.396 1.00 94.02 186 GLY A C 1
ATOM 1093 O O . GLY A 1 130 ? 87.544 2.235 54.824 1.00 93.99 186 GLY A O 1
ATOM 1094 N N . LEU A 1 131 ? 85.308 2.362 54.842 1.00 85.52 187 LEU A N 1
ATOM 1095 C CA . LEU A 1 131 ? 85.274 3.352 55.895 1.00 85.88 187 LEU A CA 1
ATOM 1096 C C . LEU A 1 131 ? 84.185 3.007 56.874 1.00 85.51 187 LEU A C 1
ATOM 1097 O O . LEU A 1 131 ? 83.260 2.262 56.570 1.00 86.50 187 LEU A O 1
ATOM 1102 N N . GLU A 1 132 ? 84.293 3.552 58.065 1.00 80.44 188 GLU A N 1
ATOM 1103 C CA . GLU A 1 132 ? 83.251 3.342 59.021 1.00 79.83 188 GLU A CA 1
ATOM 1104 C C . GLU A 1 132 ? 82.198 4.354 58.547 1.00 79.53 188 GLU A C 1
ATOM 1105 O O . GLU A 1 132 ? 82.542 5.459 58.115 1.00 80.24 188 GLU A O 1
ATOM 1111 N N . VAL A 1 133 ? 80.929 3.983 58.582 1.00 84.92 189 VAL A N 1
ATOM 1112 C CA . VAL A 1 133 ? 79.889 4.897 58.132 1.00 84.82 189 VAL A CA 1
ATOM 1113 C C . VAL A 1 133 ? 78.977 5.211 59.296 1.00 85.93 189 VAL A C 1
ATOM 1114 O O . VAL A 1 133 ? 78.995 4.504 60.298 1.00 86.48 189 VAL A O 1
ATOM 1118 N N . SER A 1 134 ? 78.190 6.274 59.182 1.00 86.70 190 SER A N 1
ATOM 1119 C CA . SER A 1 134 ? 77.276 6.609 60.259 1.00 87.18 190 SER A CA 1
ATOM 1120 C C . SER A 1 134 ? 76.040 7.297 59.730 1.00 86.90 190 SER A C 1
ATOM 1121 O O . SER A 1 134 ? 76.110 8.409 59.210 1.00 86.25 190 SER A O 1
ATOM 1124 N N . LEU A 1 135 ? 74.910 6.613 59.855 1.00 83.71 191 LEU A N 1
ATOM 1125 C CA . LEU A 1 135 ? 73.645 7.159 59.416 1.00 83.25 191 LEU A CA 1
ATOM 1126 C C . LEU A 1 135 ? 73.441 8.369 60.308 1.00 82.00 191 LEU A C 1
ATOM 1127 O O . LEU A 1 135 ? 74.042 8.442 61.373 1.00 82.27 191 LEU A O 1
ATOM 1132 N N . VAL A 1 136 ? 72.605 9.305 59.867 1.00 84.04 192 VAL A N 1
ATOM 1133 C CA . VAL A 1 136 ? 72.283 10.526 60.611 1.00 82.02 192 VAL A CA 1
ATOM 1134 C C . VAL A 1 136 ? 70.927 10.913 60.061 1.00 80.54 192 VAL A C 1
ATOM 1135 O O . VAL A 1 136 ? 70.794 11.091 58.849 1.00 82.83 192 VAL A O 1
ATOM 1139 N N . ASP A 1 137 ? 69.923 11.037 60.911 1.00 68.45 193 ASP A N 1
ATOM 1140 C CA . ASP A 1 137 ? 68.588 11.420 60.436 1.00 67.27 193 ASP A CA 1
ATOM 1141 C C . ASP A 1 137 ? 68.200 11.079 58.975 1.00 66.53 193 ASP A C 1
ATOM 1142 O O . ASP A 1 137 ? 68.105 11.971 58.119 1.00 65.34 193 ASP A O 1
ATOM 1147 N N . PRO A 1 138 ? 67.976 9.780 58.670 1.00 71.80 194 PRO A N 1
ATOM 1148 C CA . PRO A 1 138 ? 67.597 9.432 57.295 1.00 70.60 194 PRO A CA 1
ATOM 1149 C C . PRO A 1 138 ? 66.088 9.623 57.147 1.00 70.31 194 PRO A C 1
ATOM 1150 O O . PRO A 1 138 ? 65.579 9.910 56.066 1.00 68.82 194 PRO A O 1
ATOM 1154 N N . ASP A 1 139 ? 65.377 9.466 58.253 1.00 77.35 195 ASP A N 1
ATOM 1155 C CA . ASP A 1 139 ? 63.933 9.636 58.239 1.00 79.85 195 ASP A CA 1
ATOM 1156 C C . ASP A 1 139 ? 63.556 11.104 58.029 1.00 79.65 195 ASP A C 1
ATOM 1157 O O . ASP A 1 139 ? 62.367 11.450 57.947 1.00 80.17 195 ASP A O 1
ATOM 1162 N N . ARG A 1 140 ? 64.573 11.960 57.933 1.00 63.07 196 ARG A N 1
ATOM 1163 C CA . ARG A 1 140 ? 64.348 13.388 57.743 1.00 59.80 196 ARG A CA 1
ATOM 1164 C C . ARG A 1 140 ? 63.471 13.921 58.851 1.00 58.46 196 ARG A C 1
ATOM 1165 O O . ARG A 1 140 ? 62.573 14.725 58.603 1.00 55.80 196 ARG A O 1
ATOM 1173 N N . THR A 1 141 ? 63.726 13.462 60.072 1.00 70.41 197 THR A N 1
ATOM 1174 C CA . THR A 1 141 ? 62.932 13.901 61.211 1.00 72.59 197 THR A CA 1
ATOM 1175 C C . THR A 1 141 ? 63.072 15.405 61.336 1.00 72.05 197 THR A C 1
ATOM 1176 O O . THR A 1 141 ? 62.079 16.125 61.432 1.00 73.89 197 THR A O 1
ATOM 1180 N N . PHE A 1 142 ? 64.316 15.870 61.338 1.00 71.34 198 PHE A N 1
ATOM 1181 C CA . PHE A 1 142 ? 64.612 17.292 61.414 1.00 69.20 198 PHE A CA 1
ATOM 1182 C C . PHE A 1 142 ? 64.959 17.751 59.997 1.00 69.17 198 PHE A C 1
ATOM 1183 O O . PHE A 1 142 ? 65.779 17.119 59.301 1.00 69.11 198 PHE A O 1
ATOM 1191 N N . PHE A 1 143 ? 64.359 18.837 59.547 1.00 68.88 199 PHE A N 1
ATOM 1192 C CA . PHE A 1 143 ? 64.674 19.293 58.187 1.00 71.73 199 PHE A CA 1
ATOM 1193 C C . PHE A 1 143 ? 64.093 18.333 57.140 1.00 71.96 199 PHE A C 1
ATOM 1194 O O . PHE A 1 143 ? 64.807 17.574 56.440 1.00 69.25 199 PHE A O 1
ATOM 1202 N N . ASN A 1 144 ? 62.767 18.405 57.065 1.00 71.58 200 ASN A N 1
ATOM 1203 C CA . ASN A 1 144 ? 61.976 17.620 56.149 1.00 70.65 200 ASN A CA 1
ATOM 1204 C C . ASN A 1 144 ? 62.178 18.240 54.772 1.00 70.32 200 ASN A C 1
ATOM 1205 O O . ASN A 1 144 ? 61.244 18.830 54.225 1.00 70.77 200 ASN A O 1
ATOM 1210 N N . VAL A 1 145 ? 63.372 18.141 54.200 1.00 51.07 201 VAL A N 1
ATOM 1211 C CA . VAL A 1 145 ? 63.533 18.758 52.890 1.00 51.37 201 VAL A CA 1
ATOM 1212 C C . VAL A 1 145 ? 64.522 18.092 51.943 1.00 50.99 201 VAL A C 1
ATOM 1213 O O . VAL A 1 145 ? 65.375 17.283 52.349 1.00 48.96 201 VAL A O 1
ATOM 1217 N N . SER A 1 146 ? 64.410 18.472 50.672 1.00 58.31 202 SER A N 1
ATOM 1218 C CA . SER A 1 146 ? 65.263 17.931 49.635 1.00 58.46 202 SER A CA 1
ATOM 1219 C C . SER A 1 146 ? 65.694 18.922 48.542 1.00 57.55 202 SER A C 1
ATOM 1220 O O . SER A 1 146 ? 65.004 19.907 48.221 1.00 54.00 202 SER A O 1
ATOM 1223 N N . ALA A 1 147 ? 66.856 18.629 47.967 1.00 62.70 203 ALA A N 1
ATOM 1224 C CA . ALA A 1 147 ? 67.398 19.443 46.903 1.00 64.57 203 ALA A CA 1
ATOM 1225 C C . ALA A 1 147 ? 66.419 19.489 45.745 1.00 66.35 203 ALA A C 1
ATOM 1226 O O . ALA A 1 147 ? 66.356 20.473 45.007 1.00 66.33 203 ALA A O 1
ATOM 1228 N N . THR A 1 148 ? 65.648 18.422 45.579 1.00 76.64 204 THR A N 1
ATOM 1229 C CA . THR A 1 148 ? 64.705 18.374 44.469 1.00 77.65 204 THR A CA 1
ATOM 1230 C C . THR A 1 148 ? 63.462 19.190 44.803 1.00 77.20 204 THR A C 1
ATOM 1231 O O . THR A 1 148 ? 62.982 19.966 43.973 1.00 75.82 204 THR A O 1
ATOM 1235 N N . LYS A 1 149 ? 62.952 19.050 46.018 1.00 71.95 205 LYS A N 1
ATOM 1236 C CA . LYS A 1 149 ? 61.783 19.841 46.377 1.00 73.67 205 LYS A CA 1
ATOM 1237 C C . LYS A 1 149 ? 62.100 21.318 46.175 1.00 74.50 205 LYS A C 1
ATOM 1238 O O . LYS A 1 149 ? 61.374 22.015 45.480 1.00 74.84 205 LYS A O 1
ATOM 1244 N N . ILE A 1 150 ? 63.200 21.797 46.752 1.00 85.24 206 ILE A N 1
ATOM 1245 C CA . ILE A 1 150 ? 63.557 23.212 46.606 1.00 84.81 206 ILE A CA 1
ATOM 1246 C C . ILE A 1 150 ? 63.791 23.601 45.151 1.00 85.48 206 ILE A C 1
ATOM 1247 O O . ILE A 1 150 ? 63.367 24.674 44.703 1.00 85.75 206 ILE A O 1
ATOM 1252 N N . ARG A 1 151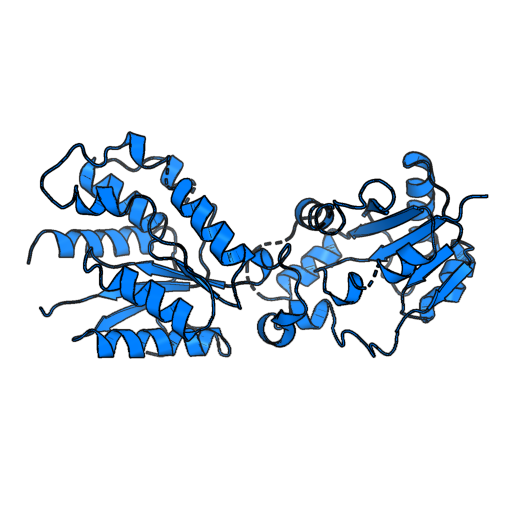 ? 64.458 22.710 44.423 1.00 70.28 207 ARG A N 1
ATOM 1253 C CA . ARG A 1 151 ? 64.782 22.945 43.026 1.00 71.22 207 ARG A CA 1
ATOM 1254 C C . ARG A 1 151 ? 63.511 23.022 42.186 1.00 72.16 207 ARG A C 1
ATOM 1255 O O . ARG A 1 151 ? 63.482 23.689 41.158 1.00 72.58 207 ARG A O 1
ATOM 1263 N N . THR A 1 152 ? 62.452 22.355 42.639 1.00 84.51 208 THR A N 1
ATOM 1264 C CA . THR A 1 152 ? 61.175 22.362 41.923 1.00 84.82 208 THR A CA 1
ATOM 1265 C C . THR A 1 152 ? 60.311 23.555 42.330 1.00 85.29 208 THR A C 1
ATOM 1266 O O . THR A 1 152 ? 59.878 24.323 41.480 1.00 84.38 208 THR A O 1
ATOM 1270 N N . THR A 1 153 ? 60.060 23.698 43.629 1.00 87.71 209 THR A N 1
ATOM 1271 C CA . THR A 1 153 ? 59.252 24.801 44.135 1.00 90.30 209 THR A CA 1
ATOM 1272 C C . THR A 1 153 ? 59.941 25.503 45.289 1.00 90.59 209 THR A C 1
ATOM 1273 O O . THR A 1 153 ? 59.668 25.229 46.457 1.00 91.11 209 THR A O 1
ATOM 1277 N N . PRO A 1 154 ? 60.831 26.444 44.969 1.00 81.54 210 PRO A N 1
ATOM 1278 C CA . PRO A 1 154 ? 61.597 27.224 45.935 1.00 81.28 210 PRO A CA 1
ATOM 1279 C C . PRO A 1 154 ? 60.773 27.843 47.067 1.00 79.79 210 PRO A C 1
ATOM 1280 O O . PRO A 1 154 ? 61.072 27.664 48.244 1.00 80.10 210 PRO A O 1
ATOM 1284 N N . PHE A 1 155 ? 59.729 28.568 46.705 1.00 69.09 211 PHE A N 1
ATOM 1285 C CA . PHE A 1 155 ? 58.914 29.251 47.695 1.00 68.81 211 PHE A CA 1
ATOM 1286 C C . PHE A 1 155 ? 58.279 28.382 48.769 1.00 69.82 211 PHE A C 1
ATOM 1287 O O . PHE A 1 155 ? 58.202 28.794 49.923 1.00 68.87 211 PHE A O 1
ATOM 1295 N N . GLN A 1 156 ? 57.835 27.181 48.405 1.00 100.69 212 GLN A N 1
ATOM 1296 C CA . GLN A 1 156 ? 57.210 26.276 49.371 1.00 101.10 212 GLN A CA 1
ATOM 1297 C C . GLN A 1 156 ? 58.217 25.751 50.372 1.00 100.59 212 GLN A C 1
ATOM 1298 O O . GLN A 1 156 ? 57.864 25.260 51.444 1.00 100.97 212 GLN A O 1
ATOM 1304 N N . TYR A 1 157 ? 59.485 25.867 50.026 1.00 83.92 213 TYR A N 1
ATOM 1305 C CA . TYR A 1 157 ? 60.520 25.381 50.904 1.00 81.93 213 TYR A CA 1
ATOM 1306 C C . TYR A 1 157 ? 61.547 26.437 51.244 1.00 79.44 213 TYR A C 1
ATOM 1307 O O . TYR A 1 157 ? 62.683 26.107 51.582 1.00 79.73 213 TYR A O 1
ATOM 1316 N N . TRP A 1 158 ? 61.132 27.701 51.186 1.00 77.77 214 TRP A N 1
ATOM 1317 C CA . TRP A 1 158 ? 62.024 28.822 51.463 1.00 75.20 214 TRP A CA 1
ATOM 1318 C C . TRP A 1 158 ? 62.801 28.740 52.786 1.00 73.26 214 TRP A C 1
ATOM 1319 O O . TRP A 1 158 ? 64.007 28.933 52.797 1.00 74.16 214 TRP A O 1
ATOM 1330 N N . LYS A 1 159 ? 62.126 28.439 53.887 1.00 54.07 215 LYS A N 1
ATOM 1331 C CA . LYS A 1 159 ? 62.784 28.337 55.189 1.00 52.14 215 LYS A CA 1
ATOM 1332 C C . LYS A 1 159 ? 63.948 27.347 55.208 1.00 50.82 215 LYS A C 1
ATOM 1333 O O . LYS A 1 159 ? 64.670 27.243 56.195 1.00 50.00 215 LYS A O 1
ATOM 1339 N N . PHE A 1 160 ? 64.127 26.614 54.122 1.00 62.92 216 PHE A N 1
ATOM 1340 C CA . PHE A 1 160 ? 65.167 25.597 54.063 1.00 63.65 216 PHE A CA 1
ATOM 1341 C C . PHE A 1 160 ? 66.346 26.001 53.206 1.00 62.67 216 PHE A C 1
ATOM 1342 O O . PHE A 1 160 ? 67.357 25.275 53.122 1.00 62.54 216 PHE A O 1
ATOM 1350 N N . ILE A 1 161 ? 66.210 27.141 52.544 1.00 56.12 217 ILE A N 1
ATOM 1351 C CA . ILE A 1 161 ? 67.262 27.625 51.670 1.00 56.21 217 ILE A CA 1
ATOM 1352 C C . ILE A 1 161 ? 68.093 28.671 52.386 1.00 56.71 217 ILE A C 1
ATOM 1353 O O . ILE A 1 161 ? 67.562 29.715 52.779 1.00 57.60 217 ILE A O 1
ATOM 1358 N N . PRO A 1 162 ? 69.407 28.397 52.574 1.00 60.08 218 PRO A N 1
ATOM 1359 C CA . PRO A 1 162 ? 70.394 29.268 53.242 1.00 58.43 218 PRO A CA 1
ATOM 1360 C C . PRO A 1 162 ? 70.460 30.558 52.447 1.00 57.99 218 PRO A C 1
ATOM 1361 O O . PRO A 1 162 ? 70.195 30.545 51.242 1.00 58.13 218 PRO A O 1
ATOM 1365 N N . LYS A 1 163 ? 70.811 31.662 53.093 1.00 59.30 219 LYS A N 1
ATOM 1366 C CA . LYS A 1 163 ? 70.871 32.938 52.375 1.00 60.78 219 LYS A CA 1
ATOM 1367 C C . LYS A 1 163 ? 71.957 33.009 51.281 1.00 60.39 219 LYS A C 1
ATOM 1368 O O . LYS A 1 163 ? 71.876 33.854 50.400 1.00 59.83 219 LYS A O 1
ATOM 1374 N N . GLU A 1 164 ? 72.958 32.131 51.340 1.00 57.87 220 GLU A N 1
ATOM 1375 C CA . GLU A 1 164 ? 74.018 32.095 50.333 1.00 58.84 220 GLU A CA 1
ATOM 1376 C C . GLU A 1 164 ? 73.465 31.710 48.955 1.00 59.73 220 GLU A C 1
ATOM 1377 O O . GLU A 1 164 ? 73.967 32.150 47.915 1.00 60.54 220 GLU A O 1
ATOM 1383 N N . ALA A 1 165 ? 72.430 30.885 48.940 1.00 73.87 221 ALA A N 1
ATOM 1384 C CA . ALA A 1 165 ? 71.872 30.439 47.678 1.00 73.25 221 ALA A CA 1
ATOM 1385 C C . ALA A 1 165 ? 70.721 31.293 47.191 1.00 73.05 221 ALA A C 1
ATOM 1386 O O . ALA A 1 165 ? 70.542 31.463 45.990 1.00 74.83 221 ALA A O 1
ATOM 1388 N N . ARG A 1 166 ? 69.955 31.840 48.125 1.00 57.72 222 ARG A N 1
ATOM 1389 C CA . ARG A 1 166 ? 68.798 32.656 47.790 1.00 56.76 222 ARG A CA 1
ATOM 1390 C C . ARG A 1 166 ? 68.867 33.302 46.405 1.00 55.71 222 ARG A C 1
ATOM 1391 O O . ARG A 1 166 ? 67.907 33.287 45.659 1.00 56.49 222 ARG A O 1
ATOM 1399 N N . PRO A 1 167 ? 70.008 33.877 46.033 1.00 63.82 223 PRO A N 1
ATOM 1400 C CA . PRO A 1 167 ? 70.090 34.492 44.709 1.00 63.13 223 PRO A CA 1
ATOM 1401 C C . PRO A 1 167 ? 69.661 33.599 43.546 1.00 63.23 223 PRO A C 1
ATOM 1402 O O . PRO A 1 167 ? 69.231 34.101 42.509 1.00 64.67 223 PRO A O 1
ATOM 1406 N N . PHE A 1 168 ? 69.789 32.284 43.697 1.00 60.05 224 PHE A N 1
ATOM 1407 C CA . PHE A 1 168 ? 69.414 31.365 42.615 1.00 60.01 224 PHE A CA 1
ATOM 1408 C C . PHE A 1 168 ? 67.996 30.893 42.701 1.00 59.66 224 PHE A C 1
ATOM 1409 O O . PHE A 1 168 ? 67.566 30.123 41.863 1.00 60.47 224 PHE A O 1
ATOM 1417 N N . PHE A 1 169 ? 67.271 31.363 43.703 1.00 62.15 225 PHE A N 1
ATOM 1418 C CA . PHE A 1 169 ? 65.900 30.943 43.892 1.00 63.73 225 PHE A CA 1
ATOM 1419 C C . PHE A 1 169 ? 64.963 32.082 44.231 1.00 64.70 225 PHE A C 1
ATOM 1420 O O . PHE A 1 169 ? 63.752 31.882 44.312 1.00 67.33 225 PHE A O 1
ATOM 1428 N N . ALA A 1 170 ? 65.496 33.276 44.443 1.00 58.15 226 ALA A N 1
ATOM 1429 C CA . ALA A 1 170 ? 64.626 34.389 44.758 1.00 57.06 226 ALA A CA 1
ATOM 1430 C C . ALA A 1 170 ? 64.169 35.035 43.454 1.00 56.53 226 ALA A C 1
ATOM 1431 O O . ALA A 1 170 ? 64.722 34.780 42.380 1.00 55.20 226 ALA A O 1
ATOM 1433 N N . LYS A 1 171 ? 63.125 35.844 43.536 1.00 52.59 227 LYS A N 1
ATOM 1434 C CA . LYS A 1 171 ? 62.660 36.509 42.349 1.00 53.00 227 LYS A CA 1
ATOM 1435 C C . LYS A 1 171 ? 62.703 38.004 42.543 1.00 52.96 227 LYS A C 1
ATOM 1436 O O . LYS A 1 171 ? 62.317 38.552 43.592 1.00 52.17 227 LYS A O 1
ATOM 1442 N N . THR A 1 172 ? 63.188 38.669 41.515 1.00 59.66 228 THR A N 1
ATOM 1443 C CA . THR A 1 172 ? 63.264 40.100 41.557 1.00 61.60 228 THR A CA 1
ATOM 1444 C C . THR A 1 172 ? 62.157 40.698 40.712 1.00 62.45 228 THR A C 1
ATOM 1445 O O . THR A 1 172 ? 61.909 40.247 39.584 1.00 62.50 228 THR A O 1
ATOM 1449 N N . VAL A 1 173 ? 61.501 41.712 41.267 1.00 59.41 229 VAL A N 1
ATOM 1450 C CA . VAL A 1 173 ? 60.435 42.420 40.574 1.00 59.29 229 VAL A CA 1
ATOM 1451 C C . VAL A 1 173 ? 60.858 43.885 40.450 1.00 60.60 229 VAL A C 1
ATOM 1452 O O . VAL A 1 173 ? 60.896 44.613 41.451 1.00 61.68 229 VAL A O 1
ATOM 1456 N N . ALA A 1 174 ? 61.195 44.317 39.237 1.00 59.44 230 ALA A N 1
ATOM 1457 C CA . ALA A 1 174 ? 61.609 45.705 39.013 1.00 59.99 230 ALA A CA 1
ATOM 1458 C C . ALA A 1 174 ? 60.426 46.563 38.576 1.00 61.39 230 ALA A C 1
ATOM 1459 O O . ALA A 1 174 ? 59.604 46.155 37.760 1.00 61.99 230 ALA A O 1
ATOM 1461 N N . ILE A 1 175 ? 60.345 47.770 39.099 1.00 61.15 231 ILE A N 1
ATOM 1462 C CA . ILE A 1 175 ? 59.223 48.626 38.763 1.00 62.01 231 ILE A CA 1
ATOM 1463 C C . ILE A 1 175 ? 59.599 49.918 38.038 1.00 63.72 231 ILE A C 1
ATOM 1464 O O . ILE A 1 175 ? 60.111 50.862 38.635 1.00 63.26 231 ILE A O 1
ATOM 1469 N N . LEU A 1 176 ? 59.333 49.975 36.742 1.00 73.46 232 LEU A N 1
ATOM 1470 C CA . LEU A 1 176 ? 59.678 51.181 36.015 1.00 74.07 232 LEU A CA 1
ATOM 1471 C C . LEU A 1 176 ? 58.483 52.123 35.947 1.00 76.86 232 LEU A C 1
ATOM 1472 O O . LEU A 1 176 ? 57.323 51.699 35.925 1.00 77.52 232 LEU A O 1
ATOM 1477 N N . GLY A 1 177 ? 58.783 53.412 35.940 1.00 72.25 233 GLY A N 1
ATOM 1478 C CA . GLY A 1 177 ? 57.745 54.417 35.893 1.00 75.61 233 GLY A CA 1
ATOM 1479 C C . GLY A 1 177 ? 58.362 55.797 35.974 1.00 79.05 233 GLY A C 1
ATOM 1480 O O . GLY A 1 177 ? 59.572 55.932 36.152 1.00 79.68 233 GLY A O 1
ATOM 1481 N N . GLY A 1 178 ? 57.530 56.823 35.851 1.00 70.97 234 GLY A N 1
ATOM 1482 C CA . GLY A 1 178 ? 58.017 58.183 35.904 1.00 75.72 234 GLY A CA 1
ATOM 1483 C C . GLY A 1 178 ? 58.397 58.619 37.298 1.00 79.56 234 GLY A C 1
ATOM 1484 O O . GLY A 1 178 ? 58.133 57.906 38.276 1.00 79.35 234 GLY A O 1
ATOM 1485 N N . GLU A 1 179 ? 59.006 59.805 37.373 1.00 100.62 235 GLU A N 1
ATOM 1486 C CA . GLU A 1 179 ? 59.466 60.404 38.626 1.00 105.62 235 GLU A CA 1
ATOM 1487 C C . GLU A 1 179 ? 58.356 60.456 39.657 1.00 106.90 235 GLU A C 1
ATOM 1488 O O . GLU A 1 179 ? 58.584 60.866 40.797 1.00 106.35 235 GLU A O 1
ATOM 1494 N N . SER A 1 180 ? 57.160 60.054 39.230 1.00 154.41 236 SER A N 1
ATOM 1495 C CA . SER A 1 180 ? 55.969 60.015 40.066 1.00 154.92 236 SER A CA 1
ATOM 1496 C C . SER A 1 180 ? 56.278 59.817 41.549 1.00 156.34 236 SER A C 1
ATOM 1497 O O . SER A 1 180 ? 55.504 60.249 42.406 1.00 156.74 236 SER A O 1
ATOM 1500 N N . SER A 1 181 ? 57.411 59.169 41.839 1.00 147.54 237 SER A N 1
ATOM 1501 C CA . SER A 1 181 ? 57.849 58.884 43.209 1.00 146.69 237 SER A CA 1
ATOM 1502 C C . SER A 1 181 ? 56.859 57.931 43.849 1.00 145.29 237 SER A C 1
ATOM 1503 O O . SER A 1 181 ? 57.153 57.302 44.867 1.00 143.85 237 SER A O 1
ATOM 1506 N N . GLY A 1 182 ? 55.672 57.852 43.254 1.00 123.77 238 GLY A N 1
ATOM 1507 C CA . GLY A 1 182 ? 54.666 56.947 43.758 1.00 119.98 238 GLY A CA 1
ATOM 1508 C C . GLY A 1 182 ? 55.353 55.607 43.675 1.00 117.27 238 GLY A C 1
ATOM 1509 O O . GLY A 1 182 ? 55.153 54.728 44.508 1.00 117.41 238 GLY A O 1
ATOM 1510 N N . LYS A 1 183 ? 56.201 55.469 42.662 1.00 103.21 239 LYS A N 1
ATOM 1511 C CA . LYS A 1 183 ? 56.938 54.234 42.458 1.00 99.97 239 LYS A CA 1
ATOM 1512 C C . LYS A 1 183 ? 57.605 53.841 43.775 1.00 98.84 239 LYS A C 1
ATOM 1513 O O . LYS A 1 183 ? 57.167 52.916 44.463 1.00 100.44 239 LYS A O 1
ATOM 1519 N N . SER A 1 184 ? 58.658 54.570 44.123 1.00 71.57 240 SER A N 1
ATOM 1520 C CA . SER A 1 184 ? 59.410 54.325 45.341 1.00 67.95 240 SER A CA 1
ATOM 1521 C C . SER A 1 184 ? 58.578 53.941 46.571 1.00 65.38 240 SER A C 1
ATOM 1522 O O . SER A 1 184 ? 58.882 52.955 47.234 1.00 65.47 240 SER A O 1
ATOM 1525 N N . VAL A 1 185 ? 57.540 54.716 46.876 1.00 67.54 241 VAL A N 1
ATOM 1526 C CA . VAL A 1 185 ? 56.696 54.458 48.043 1.00 65.33 241 VAL A CA 1
ATOM 1527 C C . VAL A 1 185 ? 55.994 53.145 47.860 1.00 64.66 241 VAL A C 1
ATOM 1528 O O . VAL A 1 185 ? 55.894 52.340 48.783 1.00 64.20 241 VAL A O 1
ATOM 1532 N N . LEU A 1 186 ? 55.509 52.939 46.649 1.00 75.23 242 LEU A N 1
ATOM 1533 C CA . LEU A 1 186 ? 54.816 51.717 46.311 1.00 75.03 242 LEU A CA 1
ATOM 1534 C C . LEU A 1 186 ? 55.797 50.554 46.427 1.00 75.23 242 LEU A C 1
ATOM 1535 O O . LEU A 1 186 ? 55.464 49.491 46.955 1.00 76.22 242 LEU A O 1
ATOM 1540 N N . VAL A 1 187 ? 57.014 50.771 45.936 1.00 71.98 243 VAL A N 1
ATOM 1541 C CA . VAL A 1 187 ? 58.038 49.743 45.970 1.00 70.09 243 VAL A CA 1
ATOM 1542 C C . VAL A 1 187 ? 58.384 49.413 47.402 1.00 69.80 243 VAL A C 1
ATOM 1543 O O . VAL A 1 187 ? 58.712 48.283 47.715 1.00 70.96 243 VAL A O 1
ATOM 1547 N N . ASN A 1 188 ? 58.320 50.398 48.279 1.00 59.57 244 ASN A N 1
ATOM 1548 C CA . ASN A 1 188 ? 58.627 50.133 49.667 1.00 60.79 244 ASN A CA 1
ATOM 1549 C C . ASN A 1 188 ? 57.442 49.515 50.395 1.00 61.40 244 ASN A C 1
ATOM 1550 O O . ASN A 1 188 ? 57.592 48.520 51.108 1.00 60.86 244 ASN A O 1
ATOM 1555 N N . LYS A 1 189 ? 56.259 50.085 50.192 1.00 78.57 245 LYS A N 1
ATOM 1556 C CA . LYS A 1 189 ? 55.045 49.574 50.824 1.00 78.05 245 LYS A CA 1
ATOM 1557 C C . LYS A 1 189 ? 54.857 48.096 50.481 1.00 76.79 245 LYS A C 1
ATOM 1558 O O . LYS A 1 189 ? 54.438 47.311 51.327 1.00 76.89 245 LYS A O 1
ATOM 1564 N N . LEU A 1 190 ? 55.179 47.720 49.245 1.00 69.50 246 LEU A N 1
ATOM 1565 C CA . LEU A 1 190 ? 55.064 46.325 48.808 1.00 68.52 246 LEU A CA 1
ATOM 1566 C C . LEU A 1 190 ? 55.932 45.391 49.646 1.00 67.20 246 LEU A C 1
ATOM 1567 O O . LEU A 1 190 ? 55.429 44.434 50.243 1.00 67.54 246 LEU A O 1
ATOM 1572 N N . ALA A 1 191 ? 57.233 45.681 49.683 1.00 54.65 247 ALA A N 1
ATOM 1573 C CA . ALA A 1 191 ? 58.200 44.920 50.477 1.00 50.33 247 ALA A CA 1
ATOM 1574 C C . ALA A 1 191 ? 57.717 44.811 51.908 1.00 48.13 247 ALA A C 1
ATOM 1575 O O . ALA A 1 191 ? 57.821 43.743 52.503 1.00 46.25 247 ALA A O 1
ATOM 1577 N N . ALA A 1 192 ? 57.184 45.916 52.446 1.00 50.02 248 ALA A N 1
ATOM 1578 C CA . ALA A 1 192 ? 56.673 45.965 53.831 1.00 51.53 248 ALA A CA 1
ATOM 1579 C C . ALA A 1 192 ? 55.537 44.983 54.046 1.00 53.42 248 ALA A C 1
ATOM 1580 O O . ALA A 1 192 ? 55.551 44.186 54.994 1.00 50.55 248 ALA A O 1
ATOM 1582 N N . VAL A 1 193 ? 54.554 45.085 53.151 1.00 65.39 249 VAL A N 1
ATOM 1583 C CA . VAL A 1 193 ? 53.359 44.267 53.162 1.00 66.61 249 VAL A CA 1
ATOM 1584 C C . VAL A 1 193 ? 53.677 42.805 52.938 1.00 66.55 249 VAL A C 1
ATOM 1585 O O . VAL A 1 193 ? 53.011 41.939 53.487 1.00 67.92 249 VAL A O 1
ATOM 1589 N N . PHE A 1 194 ? 54.691 42.521 52.136 1.00 53.50 250 PHE A N 1
ATOM 1590 C CA . PHE A 1 194 ? 55.072 41.144 51.913 1.00 54.39 250 PHE A CA 1
ATOM 1591 C C . PHE A 1 194 ? 56.242 40.678 52.807 1.00 54.06 250 PHE A C 1
ATOM 1592 O O . PHE A 1 194 ? 56.878 39.650 52.515 1.00 51.61 250 PHE A O 1
ATOM 1600 N N . ASN A 1 195 ? 56.496 41.415 53.894 1.00 67.37 251 ASN A N 1
ATOM 1601 C CA . ASN A 1 195 ? 57.579 41.102 54.840 1.00 68.63 251 ASN A CA 1
ATOM 1602 C C . ASN A 1 195 ? 58.799 40.602 54.088 1.00 67.20 251 ASN A C 1
ATOM 1603 O O . ASN A 1 195 ? 59.193 39.437 54.208 1.00 69.63 251 ASN A O 1
ATOM 1608 N N . THR A 1 196 ? 59.390 41.497 53.311 1.00 50.92 252 THR A N 1
ATOM 1609 C CA . THR A 1 196 ? 60.547 41.180 52.487 1.00 46.61 252 THR A CA 1
ATOM 1610 C C . THR A 1 196 ? 61.356 42.462 52.228 1.00 45.27 252 THR A C 1
ATOM 1611 O O . THR A 1 196 ? 61.105 43.518 52.815 1.00 44.10 252 THR A O 1
ATOM 1615 N N . THR A 1 197 ? 62.305 42.386 51.317 1.00 41.38 253 THR A N 1
ATOM 1616 C CA . THR A 1 197 ? 63.158 43.518 51.072 1.00 40.75 253 THR A CA 1
ATOM 1617 C C . THR A 1 197 ? 62.829 44.293 49.814 1.00 41.99 253 THR A C 1
ATOM 1618 O O . THR A 1 197 ? 61.934 43.936 49.076 1.00 42.87 253 THR A O 1
ATOM 1622 N N . SER A 1 198 ? 63.576 45.375 49.603 1.00 63.23 254 SER A N 1
ATOM 1623 C CA . SER A 1 198 ? 63.464 46.240 48.427 1.00 63.16 254 SER A CA 1
ATOM 1624 C C . SER A 1 198 ? 64.830 46.888 48.241 1.00 63.13 254 SER A C 1
ATOM 1625 O O . SER A 1 198 ? 65.607 47.019 49.195 1.00 63.09 254 SER A O 1
ATOM 1628 N N . ALA A 1 199 ? 65.125 47.283 47.011 1.00 47.94 255 ALA A N 1
ATOM 1629 C CA . ALA A 1 199 ? 66.383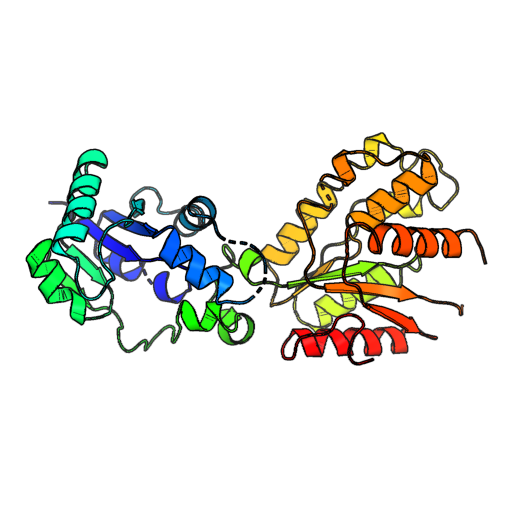 47.939 46.710 1.00 47.02 255 ALA A CA 1
ATOM 1630 C C . ALA A 1 199 ? 66.109 49.252 45.987 1.00 47.18 255 ALA A C 1
ATOM 1631 O O . ALA A 1 199 ? 65.816 49.247 44.798 1.00 46.65 255 ALA A O 1
ATOM 1633 N N . TRP A 1 200 ? 66.210 50.369 46.715 1.00 39.92 256 TRP A N 1
ATOM 1634 C CA . TRP A 1 200 ? 66.001 51.704 46.170 1.00 38.16 256 TRP A CA 1
ATOM 1635 C C . TRP A 1 200 ? 66.727 52.011 44.849 1.00 40.62 256 TRP A C 1
ATOM 1636 O O . TRP A 1 200 ? 67.532 51.232 44.318 1.00 38.81 256 TRP A O 1
ATOM 1647 N N . GLU A 1 201 ? 66.406 53.180 44.316 1.00 52.27 257 GLU A N 1
ATOM 1648 C CA . GLU A 1 201 ? 67.022 53.654 43.100 1.00 56.47 257 GLU A CA 1
ATOM 1649 C C . GLU A 1 201 ? 68.252 54.414 43.614 1.00 57.76 257 GLU A C 1
ATOM 1650 O O . GLU A 1 201 ? 68.136 55.433 44.300 1.00 55.57 257 GLU A O 1
ATOM 1656 N N . TYR A 1 202 ? 69.431 53.882 43.303 1.00 71.94 258 TYR A N 1
ATOM 1657 C CA . TYR A 1 202 ? 70.679 54.479 43.755 1.00 73.34 258 TYR A CA 1
ATOM 1658 C C . TYR A 1 202 ? 70.924 55.840 43.147 1.00 73.38 258 TYR A C 1
ATOM 1659 O O . TYR A 1 202 ? 71.017 55.985 41.939 1.00 74.76 258 TYR A O 1
ATOM 1668 N N . GLY A 1 203 ? 71.045 56.836 44.009 1.00 62.07 259 GLY A N 1
ATOM 1669 C CA . GLY A 1 203 ? 71.250 58.199 43.564 1.00 63.98 259 GLY A CA 1
ATOM 1670 C C . GLY A 1 203 ? 69.938 58.926 43.281 1.00 66.06 259 GLY A C 1
ATOM 1671 O O . GLY A 1 203 ? 69.942 59.956 42.613 1.00 66.17 259 GLY A O 1
ATOM 1672 N N . ARG A 1 204 ? 68.817 58.406 43.786 1.00 67.89 260 ARG A N 1
ATOM 1673 C CA . ARG A 1 204 ? 67.517 59.034 43.546 1.00 68.92 260 ARG A CA 1
ATOM 1674 C C . ARG A 1 204 ? 67.613 60.529 43.865 1.00 67.44 260 ARG A C 1
ATOM 1675 O O . ARG A 1 204 ? 66.997 61.362 43.199 1.00 64.32 260 ARG A O 1
ATOM 1683 N N . GLU A 1 205 ? 68.423 60.863 44.862 1.00 76.41 261 GLU A N 1
ATOM 1684 C CA . GLU A 1 205 ? 68.597 62.256 45.255 1.00 76.86 261 GLU A CA 1
ATOM 1685 C C . GLU A 1 205 ? 68.970 63.138 44.054 1.00 77.05 261 GLU A C 1
ATOM 1686 O O . GLU A 1 205 ? 68.372 64.186 43.846 1.00 78.16 261 GLU A O 1
ATOM 1692 N N . PHE A 1 206 ? 69.952 62.724 43.258 1.00 67.01 262 PHE A N 1
ATOM 1693 C CA . PHE A 1 206 ? 70.343 63.536 42.119 1.00 66.60 262 PHE A CA 1
ATOM 1694 C C . PHE A 1 206 ? 69.354 63.421 40.980 1.00 67.61 262 PHE A C 1
ATOM 1695 O O . PHE A 1 206 ? 69.112 64.401 40.288 1.00 69.19 262 PHE A O 1
ATOM 1703 N N . VAL A 1 207 ? 68.791 62.233 40.765 1.00 61.19 263 VAL A N 1
ATOM 1704 C CA . VAL A 1 207 ? 67.816 62.056 39.687 1.00 61.89 263 VAL A CA 1
ATOM 1705 C C . VAL A 1 207 ? 66.811 63.159 39.837 1.00 62.73 263 VAL A C 1
ATOM 1706 O O . VAL A 1 207 ? 66.534 63.873 38.893 1.00 62.94 263 VAL A O 1
ATOM 1710 N N . PHE A 1 208 ? 66.265 63.296 41.039 1.00 68.23 264 PHE A N 1
ATOM 1711 C CA . PHE A 1 208 ? 65.281 64.334 41.294 1.00 70.69 264 PHE A CA 1
ATOM 1712 C C . PHE A 1 208 ? 65.887 65.719 41.158 1.00 70.69 264 PHE A C 1
ATOM 1713 O O . PHE A 1 208 ? 65.203 66.641 40.732 1.00 70.94 264 PHE A O 1
ATOM 1721 N N . GLU A 1 209 ? 67.164 65.872 41.496 1.00 76.27 265 GLU A N 1
ATOM 1722 C CA . GLU A 1 209 ? 67.832 67.173 41.357 1.00 76.37 265 GLU A CA 1
ATOM 1723 C C . GLU A 1 209 ? 67.922 67.556 39.860 1.00 76.43 265 GLU A C 1
ATOM 1724 O O . GLU A 1 209 ? 67.634 68.705 39.464 1.00 74.58 265 GLU A O 1
ATOM 1730 N N . LYS A 1 210 ? 68.349 66.592 39.042 1.00 78.98 266 LYS A N 1
ATOM 1731 C CA . LYS A 1 210 ? 68.390 66.749 37.587 1.00 79.78 266 LYS A CA 1
ATOM 1732 C C . LYS A 1 210 ? 66.886 66.579 37.398 1.00 80.53 266 LYS A C 1
ATOM 1733 O O . LYS A 1 210 ? 66.168 66.547 38.390 1.00 82.86 266 LYS A O 1
ATOM 1739 N N . LEU A 1 211 ? 66.375 66.424 36.186 1.00 73.57 267 LEU A N 1
ATOM 1740 C CA . LEU A 1 211 ? 64.910 66.308 36.045 1.00 74.19 267 LEU A CA 1
ATOM 1741 C C . LEU A 1 211 ? 64.356 67.681 36.429 1.00 74.21 267 LEU A C 1
ATOM 1742 O O . LEU A 1 211 ? 63.373 68.153 35.859 1.00 74.32 267 LEU A O 1
ATOM 1747 N N . GLY A 1 212 ? 65.004 68.288 37.422 1.00 81.23 268 GLY A N 1
ATOM 1748 C CA . GLY A 1 212 ? 64.703 69.633 37.863 1.00 79.83 268 GLY A CA 1
ATOM 1749 C C . GLY A 1 212 ? 65.835 70.330 37.121 1.00 80.50 268 GLY A C 1
ATOM 1750 O O . GLY A 1 212 ? 66.586 69.670 36.389 1.00 79.91 268 GLY A O 1
ATOM 1751 N N . GLY A 1 213 ? 65.978 71.635 37.293 1.00 78.11 269 GLY A N 1
ATOM 1752 C CA . GLY A 1 213 ? 67.029 72.368 36.598 1.00 78.16 269 GLY A CA 1
ATOM 1753 C C . GLY A 1 213 ? 68.377 71.682 36.390 1.00 77.85 269 GLY A C 1
ATOM 1754 O O . GLY A 1 213 ? 68.642 71.177 35.309 1.00 78.11 269 GLY A O 1
ATOM 1755 N N . ASP A 1 214 ? 69.215 71.682 37.430 1.00 76.53 270 ASP A N 1
ATOM 1756 C CA . ASP A 1 214 ? 70.568 71.096 37.459 1.00 75.62 270 ASP A CA 1
ATOM 1757 C C . ASP A 1 214 ? 70.904 70.101 36.370 1.00 76.18 270 ASP A C 1
ATOM 1758 O O . ASP A 1 214 ? 70.643 68.922 36.516 1.00 76.28 270 ASP A O 1
ATOM 1763 N N . GLU A 1 215 ? 71.507 70.571 35.287 1.00 70.67 271 GLU A N 1
ATOM 1764 C CA . GLU A 1 215 ? 71.872 69.678 34.190 1.00 72.12 271 GLU A CA 1
ATOM 1765 C C . GLU A 1 215 ? 73.135 68.907 34.532 1.00 71.30 271 GLU A C 1
ATOM 1766 O O . GLU A 1 215 ? 73.443 67.902 33.897 1.00 70.39 271 GLU A O 1
ATOM 1772 N N . GLN A 1 216 ? 73.850 69.387 35.547 1.00 75.37 272 GLN A N 1
ATOM 1773 C CA . GLN A 1 216 ? 75.115 68.795 35.964 1.00 75.28 272 GLN A CA 1
ATOM 1774 C C . GLN A 1 216 ? 74.993 67.891 37.189 1.00 73.22 272 GLN A C 1
ATOM 1775 O O . GLN A 1 216 ? 75.990 67.344 37.679 1.00 73.78 272 GLN A O 1
ATOM 1781 N N . ALA A 1 217 ? 73.770 67.738 37.681 1.00 71.46 273 ALA A N 1
ATOM 1782 C CA . ALA A 1 217 ? 73.527 66.905 38.848 1.00 69.28 273 ALA A CA 1
ATOM 1783 C C . ALA A 1 217 ? 73.769 65.420 38.520 1.00 68.74 273 ALA A C 1
ATOM 1784 O O . ALA A 1 217 ? 74.138 64.626 39.383 1.00 68.45 273 ALA A O 1
ATOM 1786 N N . MET A 1 218 ? 73.582 65.053 37.264 1.00 72.18 274 MET A N 1
ATOM 1787 C CA . MET A 1 218 ? 73.789 63.680 36.858 1.00 71.34 274 MET A CA 1
ATOM 1788 C C . MET A 1 218 ? 74.273 63.755 35.413 1.00 72.39 274 MET A C 1
ATOM 1789 O O . MET A 1 218 ? 73.514 64.115 34.511 1.00 72.87 274 MET A O 1
ATOM 1794 N N . GLN A 1 219 ? 75.548 63.441 35.202 1.00 78.08 275 GLN A N 1
ATOM 1795 C CA . GLN A 1 219 ? 76.134 63.459 33.862 1.00 79.05 275 GLN A CA 1
ATOM 1796 C C . GLN A 1 219 ? 76.747 62.119 33.428 1.00 77.49 275 GLN A C 1
ATOM 1797 O O . GLN A 1 219 ? 77.112 61.279 34.246 1.00 77.75 275 GLN A O 1
ATOM 1803 N N . TYR A 1 220 ? 76.856 61.949 32.120 1.00 71.83 276 TYR A N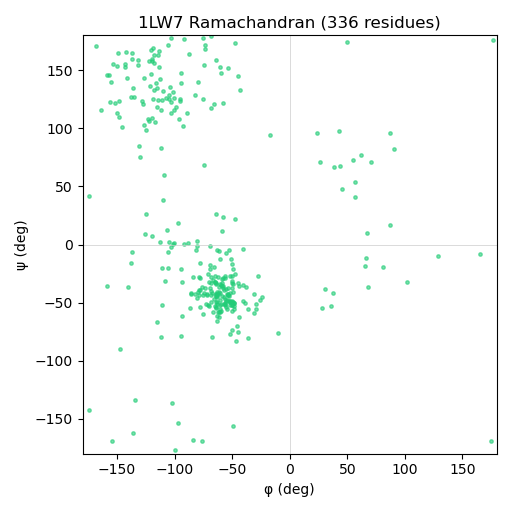 1
ATOM 1804 C CA . TYR A 1 220 ? 77.379 60.740 31.490 1.00 69.92 276 TYR A CA 1
ATOM 1805 C C . TYR A 1 220 ? 78.368 59.825 32.247 1.00 69.06 276 TYR A C 1
ATOM 1806 O O . TYR A 1 220 ? 78.197 58.603 32.258 1.00 68.36 276 TYR A O 1
ATOM 1815 N N . SER A 1 221 ? 79.408 60.378 32.858 1.00 73.56 277 SER A N 1
ATOM 1816 C CA . SER A 1 221 ? 80.353 59.512 33.564 1.00 74.09 277 SER A CA 1
ATOM 1817 C C . SER A 1 221 ? 79.881 59.095 34.966 1.00 74.52 277 SER A C 1
ATOM 1818 O O . SER A 1 221 ? 80.570 58.344 35.670 1.00 74.55 277 SER A O 1
ATOM 1821 N N . ASP A 1 222 ? 78.714 59.582 35.376 1.00 67.88 278 ASP A N 1
ATOM 1822 C CA . ASP A 1 222 ? 78.185 59.229 36.680 1.00 66.63 278 ASP A CA 1
ATOM 1823 C C . ASP A 1 222 ? 77.479 57.879 36.598 1.00 66.02 278 ASP A C 1
ATOM 1824 O O . ASP A 1 222 ? 77.631 57.025 37.471 1.00 65.55 278 ASP A O 1
ATOM 1829 N N . TYR A 1 223 ? 76.716 57.706 35.523 1.00 68.67 279 TYR A N 1
ATOM 1830 C CA . TYR A 1 223 ? 75.941 56.498 35.267 1.00 67.63 279 TYR A CA 1
ATOM 1831 C C . TYR A 1 223 ? 76.586 55.197 35.699 1.00 67.26 279 TYR A C 1
ATOM 1832 O O . TYR A 1 223 ? 75.990 54.440 36.456 1.00 68.07 279 TYR A O 1
ATOM 1841 N N . PRO A 1 224 ? 77.806 54.910 35.232 1.00 65.40 280 PRO A N 1
ATOM 1842 C CA . PRO A 1 224 ? 78.411 53.653 35.666 1.00 65.10 280 PRO A CA 1
ATOM 1843 C C . PRO A 1 224 ? 78.368 53.413 37.187 1.00 64.64 280 PRO A C 1
ATOM 1844 O O . PRO A 1 224 ? 77.943 52.351 37.649 1.00 63.04 280 PRO A O 1
ATOM 1848 N N . GLN A 1 225 ? 78.790 54.402 37.968 1.00 61.18 281 GLN A N 1
ATOM 1849 C CA . GLN A 1 225 ? 78.814 54.236 39.419 1.00 61.10 281 GLN A CA 1
ATOM 1850 C C . GLN A 1 225 ? 77.406 54.045 39.928 1.00 59.31 281 GLN A C 1
ATOM 1851 O O . GLN A 1 225 ? 77.120 53.122 40.696 1.00 57.11 281 GLN A O 1
ATOM 1865 N N . ALA A 1 227 ? 74.799 52.889 38.496 1.00 53.10 283 ALA A N 1
ATOM 1866 C CA . ALA A 1 227 ? 74.382 51.527 38.205 1.00 52.82 283 ALA A CA 1
ATOM 1867 C C . ALA A 1 227 ? 74.977 50.565 39.213 1.00 53.20 283 ALA A C 1
ATOM 1868 O O . ALA A 1 227 ? 74.258 49.799 39.854 1.00 53.02 283 ALA A O 1
ATOM 1870 N N . LEU A 1 228 ? 76.297 50.598 39.348 1.00 47.62 284 LEU A N 1
ATOM 1871 C CA . LEU A 1 228 ? 76.971 49.698 40.268 1.00 47.92 284 LEU A CA 1
ATOM 1872 C C . LEU A 1 228 ? 76.477 49.777 41.709 1.00 47.22 284 LEU A C 1
ATOM 1873 O O . LEU A 1 228 ? 76.539 48.798 42.442 1.00 45.78 284 LEU A O 1
ATOM 1878 N N . GLY A 1 229 ? 75.990 50.940 42.117 1.00 51.03 285 GLY A N 1
ATOM 1879 C CA . GLY A 1 229 ? 75.493 51.078 43.475 1.00 50.15 285 GLY A CA 1
ATOM 1880 C C . GLY A 1 229 ? 74.109 50.480 43.557 1.00 50.85 285 GLY A C 1
ATOM 1881 O O . GLY A 1 229 ? 73.731 49.851 44.543 1.00 50.59 285 GLY A O 1
ATOM 1882 N N . HIS A 1 230 ? 73.334 50.700 42.507 1.00 52.42 286 HIS A N 1
ATOM 1883 C CA . HIS A 1 230 ? 72.010 50.148 42.458 1.00 53.42 286 HIS A CA 1
ATOM 1884 C C . HIS A 1 230 ? 72.188 48.617 42.561 1.00 55.40 286 HIS A C 1
ATOM 1885 O O . HIS A 1 230 ? 71.377 47.927 43.174 1.00 55.60 286 HIS A O 1
ATOM 1892 N N . GLN A 1 231 ? 73.261 48.094 41.974 1.00 45.84 287 GLN A N 1
ATOM 1893 C CA . GLN A 1 231 ? 73.549 46.673 42.065 1.00 48.49 287 GLN A CA 1
ATOM 1894 C C . GLN A 1 231 ? 73.824 46.284 43.543 1.00 48.03 287 GLN A C 1
ATOM 1895 O O . GLN A 1 231 ? 73.240 45.338 44.046 1.00 47.30 287 GLN A O 1
ATOM 1901 N N . ARG A 1 232 ? 74.684 47.015 44.247 1.00 55.51 288 ARG A N 1
ATOM 1902 C CA . ARG A 1 232 ? 74.973 46.708 45.650 1.00 56.91 288 ARG A CA 1
ATOM 1903 C C . ARG A 1 232 ? 73.655 46.541 46.397 1.00 55.08 288 ARG A C 1
ATOM 1904 O O . ARG A 1 232 ? 73.503 45.660 47.249 1.00 54.61 288 ARG A O 1
ATOM 1912 N N . TYR A 1 233 ? 72.710 47.416 46.079 1.00 48.68 289 TYR A N 1
ATOM 1913 C CA . TYR A 1 233 ? 71.404 47.392 46.717 1.00 45.94 289 TYR A CA 1
ATOM 1914 C C . TYR A 1 233 ? 70.632 46.136 46.417 1.00 43.24 289 TYR A C 1
ATOM 1915 O O . TYR A 1 233 ? 70.180 45.469 47.316 1.00 42.63 289 TYR A O 1
ATOM 1924 N N . ILE A 1 234 ? 70.473 45.841 45.140 1.00 52.80 290 ILE A N 1
ATOM 1925 C CA . ILE A 1 234 ? 69.733 44.673 44.709 1.00 52.98 290 ILE A CA 1
ATOM 1926 C C . ILE A 1 234 ? 70.244 43.437 45.402 1.00 52.00 290 ILE A C 1
ATOM 1927 O O . ILE A 1 234 ? 69.459 42.664 45.972 1.00 52.30 290 ILE A O 1
ATOM 1932 N N . ASP A 1 235 ? 71.562 43.265 45.382 1.00 48.64 291 ASP A N 1
ATOM 1933 C CA . ASP A 1 235 ? 72.181 42.110 46.039 1.00 46.29 291 ASP A CA 1
ATOM 1934 C C . ASP A 1 235 ? 71.879 41.983 47.518 1.00 43.59 291 ASP A C 1
ATOM 1935 O O . ASP A 1 235 ? 71.889 40.891 48.035 1.00 44.52 291 ASP A O 1
ATOM 1940 N N . TYR A 1 236 ? 71.636 43.081 48.214 1.00 40.10 292 TYR A N 1
ATOM 1941 C CA . TYR A 1 236 ? 71.359 42.971 49.629 1.00 40.71 292 TYR A CA 1
ATOM 1942 C C . TYR A 1 236 ? 69.933 42.505 49.767 1.00 43.75 292 TYR A C 1
ATOM 1943 O O . TYR A 1 236 ? 69.590 41.665 50.628 1.00 42.01 292 TYR A O 1
ATOM 1952 N N . ALA A 1 237 ? 69.115 43.058 48.884 1.00 45.42 293 ALA A N 1
ATOM 1953 C CA . ALA A 1 237 ? 67.713 42.753 48.844 1.00 46.51 293 ALA A CA 1
ATOM 1954 C C . ALA A 1 237 ? 67.513 41.253 48.538 1.00 46.98 293 ALA A C 1
ATOM 1955 O O . ALA A 1 237 ? 66.688 40.590 49.137 1.00 47.58 293 ALA A O 1
ATOM 1957 N N . VAL A 1 238 ? 68.269 40.710 47.610 1.00 39.91 294 VAL A N 1
ATOM 1958 C CA . VAL A 1 238 ? 68.132 39.308 47.317 1.00 41.41 294 VAL A CA 1
ATOM 1959 C C . VAL A 1 238 ? 68.678 38.454 48.470 1.00 44.82 294 VAL A C 1
ATOM 1960 O O . VAL A 1 238 ? 68.021 37.539 48.989 1.00 45.11 294 VAL A O 1
ATOM 1964 N N . ARG A 1 239 ? 69.905 38.752 48.855 1.00 51.37 295 ARG A N 1
ATOM 1965 C CA . ARG A 1 239 ? 70.547 38.071 49.947 1.00 52.62 295 ARG A CA 1
ATOM 1966 C C . ARG A 1 239 ? 69.571 37.945 51.091 1.00 51.36 295 ARG A C 1
ATOM 1967 O O . ARG A 1 239 ? 69.593 36.957 51.776 1.00 51.53 295 ARG A O 1
ATOM 1975 N N . HIS A 1 240 ? 68.713 38.940 51.292 1.00 46.27 296 HIS A N 1
ATOM 1976 C CA . HIS A 1 240 ? 67.783 38.935 52.421 1.00 48.97 296 HIS A CA 1
ATOM 1977 C C . HIS A 1 240 ? 66.313 38.801 52.066 1.00 51.43 296 HIS A C 1
ATOM 1978 O O . HIS A 1 240 ? 65.445 38.832 52.952 1.00 52.31 296 HIS A O 1
ATOM 1985 N N . SER A 1 241 ? 66.029 38.654 50.778 1.00 57.83 297 SER A N 1
ATOM 1986 C CA . SER A 1 241 ? 64.651 38.539 50.291 1.00 58.46 297 SER A CA 1
ATOM 1987 C C . SER A 1 241 ? 63.880 37.449 50.989 1.00 58.17 297 SER A C 1
ATOM 1988 O O . SER A 1 241 ? 64.477 36.483 51.441 1.00 58.82 297 SER A O 1
ATOM 1991 N N . HIS A 1 242 ? 62.560 37.601 51.084 1.00 85.53 298 HIS A N 1
ATOM 1992 C CA . HIS A 1 242 ? 61.768 36.553 51.695 1.00 86.22 298 HIS A CA 1
ATOM 1993 C C . HIS A 1 242 ? 61.438 35.519 50.619 1.00 86.56 298 HIS A C 1
ATOM 1994 O O . HIS A 1 242 ? 61.480 34.330 50.875 1.00 87.81 298 HIS A O 1
ATOM 2001 N N . LYS A 1 243 ? 61.090 35.971 49.425 1.00 48.52 299 LYS A N 1
ATOM 2002 C CA . LYS A 1 243 ? 60.824 35.082 48.303 1.00 47.10 299 LYS A CA 1
ATOM 2003 C C . LYS A 1 243 ? 61.002 35.997 47.103 1.00 46.44 299 LYS A C 1
ATOM 2004 O O . LYS A 1 243 ? 61.486 35.597 46.038 1.00 44.62 299 LYS A O 1
ATOM 2010 N N . ILE A 1 244 ? 60.604 37.250 47.279 1.00 65.71 300 ILE A N 1
ATOM 2011 C CA . ILE A 1 244 ? 60.754 38.198 46.194 1.00 67.53 300 ILE A CA 1
ATOM 2012 C C . ILE A 1 244 ? 61.387 39.480 46.704 1.00 66.42 300 ILE A C 1
ATOM 2013 O O . ILE A 1 244 ? 61.300 39.810 47.895 1.00 66.05 300 ILE A O 1
ATOM 2018 N N . ALA A 1 245 ? 62.053 40.178 45.789 1.00 49.67 301 ALA A N 1
ATOM 2019 C CA . ALA A 1 245 ? 62.693 41.440 46.109 1.00 49.75 301 ALA A CA 1
ATOM 2020 C C . ALA A 1 245 ? 62.224 42.506 45.122 1.00 50.49 301 ALA A C 1
ATOM 2021 O O . ALA A 1 245 ? 62.373 42.376 43.890 1.00 49.65 301 ALA A O 1
ATOM 2023 N N . PHE A 1 246 ? 61.622 43.547 45.681 1.00 53.82 302 PHE A N 1
ATOM 2024 C CA . PHE A 1 246 ? 61.143 44.661 44.897 1.00 55.93 302 PHE A CA 1
ATOM 2025 C C . PHE A 1 246 ? 62.321 45.570 44.648 1.00 55.90 302 PHE A C 1
ATOM 2026 O O . PHE A 1 246 ? 63.036 45.975 45.566 1.00 55.07 302 PHE A O 1
ATOM 2034 N N . ILE A 1 247 ? 62.508 45.888 43.389 1.00 60.92 303 ILE A N 1
ATOM 2035 C CA . ILE A 1 247 ? 63.591 46.736 42.959 1.00 62.42 303 ILE A CA 1
ATOM 2036 C C . ILE A 1 247 ? 62.996 48.010 42.396 1.00 63.76 303 ILE A C 1
ATOM 2037 O O . ILE A 1 247 ? 62.258 47.947 41.406 1.00 66.08 303 ILE A O 1
ATOM 2042 N N . ASP A 1 248 ? 63.308 49.156 42.994 1.00 67.98 304 ASP A N 1
ATOM 2043 C CA . ASP A 1 248 ? 62.762 50.408 42.494 1.00 68.89 304 ASP A CA 1
ATOM 2044 C C . ASP A 1 248 ? 62.901 50.495 40.991 1.00 71.38 304 ASP A C 1
ATOM 2045 O O . ASP A 1 248 ? 61.985 50.167 40.242 1.00 73.23 304 ASP A O 1
ATOM 2050 N N . THR A 1 249 ? 64.063 50.914 40.533 1.00 68.50 305 THR A N 1
ATOM 2051 C CA . THR A 1 249 ? 64.248 51.058 39.104 1.00 68.89 305 THR A CA 1
ATOM 2052 C C . THR A 1 249 ? 65.119 49.931 38.537 1.00 68.37 305 THR A C 1
ATOM 2053 O O . THR A 1 249 ? 65.625 49.137 39.308 1.00 68.03 305 THR A O 1
ATOM 2057 N N . ASP A 1 250 ? 65.254 49.810 37.214 1.00 68.27 306 ASP A N 1
ATOM 2058 C CA . ASP A 1 250 ? 66.138 48.773 36.650 1.00 69.08 306 ASP A CA 1
ATOM 2059 C C . ASP A 1 250 ? 67.226 49.423 35.791 1.00 69.03 306 ASP A C 1
ATOM 2060 O O . ASP A 1 250 ? 67.130 50.601 35.463 1.00 70.17 306 ASP A O 1
ATOM 2065 N N . PHE A 1 251 ? 68.254 48.659 35.427 1.00 68.31 307 PHE A N 1
ATOM 2066 C CA . PHE A 1 251 ? 69.371 49.187 34.627 1.00 68.16 307 PHE A CA 1
ATOM 2067 C C . PHE A 1 251 ? 68.967 49.826 33.313 1.00 67.05 307 PHE A C 1
ATOM 2068 O O . PHE A 1 251 ? 69.666 50.701 32.793 1.00 66.29 307 PHE A O 1
ATOM 2076 N N . ILE A 1 252 ? 67.844 49.376 32.765 1.00 72.33 308 ILE A N 1
ATOM 2077 C CA . ILE A 1 252 ? 67.346 49.935 31.523 1.00 71.10 308 ILE A CA 1
ATOM 2078 C C . ILE A 1 252 ? 66.877 51.364 31.819 1.00 70.64 308 ILE A C 1
ATOM 2079 O O . ILE A 1 252 ? 67.072 52.268 31.008 1.00 70.06 308 ILE A O 1
ATOM 2084 N N . THR A 1 253 ? 66.281 51.568 32.992 1.00 64.79 309 THR A N 1
ATOM 2085 C CA . THR A 1 253 ? 65.836 52.902 33.379 1.00 65.20 309 THR A CA 1
ATOM 2086 C C . THR A 1 253 ? 67.025 53.867 33.387 1.00 64.78 309 THR A C 1
ATOM 2087 O O . THR A 1 253 ? 66.894 55.040 33.048 1.00 65.49 309 THR A O 1
ATOM 2091 N N . THR A 1 254 ? 68.182 53.350 33.779 1.00 58.77 310 THR A N 1
ATOM 2092 C CA . THR A 1 254 ? 69.408 54.113 33.849 1.00 57.00 310 THR A CA 1
ATOM 2093 C C . THR A 1 254 ? 69.970 54.365 32.486 1.00 57.78 310 THR A C 1
ATOM 2094 O O . THR A 1 254 ? 70.439 55.458 32.201 1.00 58.27 310 THR A O 1
ATOM 2098 N N . GLN A 1 255 ? 69.931 53.355 31.631 1.00 69.49 311 GLN A N 1
ATOM 2099 C CA . GLN A 1 255 ? 70.415 53.543 30.269 1.00 70.61 311 GLN A CA 1
ATOM 2100 C C . GLN A 1 255 ? 69.438 54.487 29.572 1.00 70.57 311 GLN A C 1
ATOM 2101 O O . GLN A 1 255 ? 69.830 55.284 28.738 1.00 71.58 311 GLN A O 1
ATOM 2107 N N . ALA A 1 256 ? 68.162 54.402 29.930 1.00 67.51 312 ALA A N 1
ATOM 2108 C CA . ALA A 1 256 ? 67.172 55.281 29.338 1.00 68.78 312 ALA A CA 1
ATOM 2109 C C . ALA A 1 256 ? 67.523 56.702 29.753 1.00 69.09 312 ALA A C 1
ATOM 2110 O O . ALA A 1 256 ? 67.671 57.574 28.906 1.00 70.10 312 ALA A O 1
ATOM 2112 N N . PHE A 1 257 ? 67.664 56.927 31.056 1.00 68.61 313 PHE A N 1
ATOM 2113 C CA . PHE A 1 257 ? 68.014 58.252 31.587 1.00 68.91 313 PHE A CA 1
ATOM 2114 C C . PHE A 1 257 ? 69.188 58.864 30.845 1.00 69.48 313 PHE A C 1
ATOM 2115 O O . PHE A 1 257 ? 69.128 60.012 30.416 1.00 68.44 313 PHE A O 1
ATOM 2123 N N . CYS A 1 258 ? 70.259 58.085 30.716 1.00 79.58 314 CYS A N 1
ATOM 2124 C CA . CYS A 1 258 ? 71.458 58.517 30.019 1.00 80.01 314 CYS A CA 1
ATOM 2125 C C . CYS A 1 258 ? 71.067 59.039 28.643 1.00 80.28 314 CYS A C 1
ATOM 2126 O O . CYS A 1 258 ? 71.020 60.246 28.429 1.00 81.97 314 CYS A O 1
ATOM 2129 N N . ILE A 1 259 ? 70.791 58.122 27.716 1.00 62.45 315 ILE A N 1
ATOM 2130 C CA . ILE A 1 259 ? 70.386 58.471 26.348 1.00 61.66 315 ILE A CA 1
ATOM 2131 C C . ILE A 1 259 ? 69.615 59.780 26.261 1.00 60.39 315 ILE A C 1
ATOM 2132 O O . ILE A 1 259 ? 70.024 60.708 25.563 1.00 59.69 315 ILE A O 1
ATOM 2137 N N . GLN A 1 260 ? 68.494 59.849 26.969 1.00 56.89 316 GLN A N 1
ATOM 2138 C CA . GLN A 1 260 ? 67.687 61.064 26.973 1.00 58.26 316 GLN A CA 1
ATOM 2139 C C . GLN A 1 260 ? 68.473 62.351 27.263 1.00 58.22 316 GLN A C 1
ATOM 2140 O O . GLN A 1 260 ? 68.140 63.412 26.740 1.00 56.22 316 GLN A O 1
ATOM 2146 N N . TYR A 1 261 ? 69.511 62.257 28.087 1.00 63.69 317 TYR A N 1
ATOM 2147 C CA . TYR A 1 261 ? 70.299 63.425 28.447 1.00 65.44 317 TYR A CA 1
ATOM 2148 C C . TYR A 1 261 ? 71.657 63.604 27.777 1.00 64.94 317 TYR A C 1
ATOM 2149 O O . TYR A 1 261 ? 72.332 64.588 28.026 1.00 64.09 317 TYR A O 1
ATOM 2158 N N . GLU A 1 262 ? 72.071 62.672 26.934 1.00 71.80 318 GLU A N 1
ATOM 2159 C CA . GLU A 1 262 ? 73.369 62.822 26.291 1.00 73.31 318 GLU A CA 1
ATOM 2160 C C . GLU A 1 262 ? 73.233 62.433 24.836 1.00 73.85 318 GLU A C 1
ATOM 2161 O O . GLU A 1 262 ? 74.099 62.735 24.027 1.00 74.17 318 GLU A O 1
ATOM 2167 N N . GLY A 1 263 ? 72.141 61.752 24.510 1.00 90.91 319 GLY A N 1
ATOM 2168 C CA . GLY A 1 263 ? 71.946 61.296 23.149 1.00 93.30 319 GLY A CA 1
ATOM 2169 C C . GLY A 1 263 ? 72.729 60.010 22.898 1.00 94.98 319 GLY A C 1
ATOM 2170 O O . GLY A 1 263 ? 72.436 59.287 21.945 1.00 97.40 319 GLY A O 1
ATOM 2171 N N . LYS A 1 264 ? 73.722 59.736 23.749 1.00 83.09 320 LYS A N 1
ATOM 2172 C CA . LYS A 1 264 ? 74.565 58.536 23.673 1.00 82.23 320 LYS A CA 1
ATOM 2173 C C . LYS A 1 264 ? 73.967 57.411 24.525 1.00 81.06 320 LYS A C 1
ATOM 2174 O O . LYS A 1 264 ? 72.977 57.615 25.231 1.00 80.21 320 LYS A O 1
ATOM 2180 N N . ALA A 1 265 ? 74.602 56.241 24.492 1.00 68.73 321 ALA A N 1
ATOM 2181 C CA . ALA A 1 265 ? 74.103 55.108 25.232 1.00 66.78 321 ALA A CA 1
ATOM 2182 C C . ALA A 1 265 ? 74.929 54.662 26.425 1.00 66.95 321 ALA A C 1
ATOM 2183 O O . ALA A 1 265 ? 74.391 54.492 27.520 1.00 67.88 321 ALA A O 1
ATOM 2185 N N . HIS A 1 266 ? 76.222 54.444 26.228 1.00 73.37 322 HIS A N 1
ATOM 2186 C CA . HIS A 1 266 ? 77.120 53.987 27.310 1.00 71.78 322 HIS A CA 1
ATOM 2187 C C . HIS A 1 266 ? 77.156 52.478 27.459 1.00 69.31 322 HIS A C 1
ATOM 2188 O O . HIS A 1 266 ? 76.336 51.883 28.160 1.00 68.41 322 HIS A O 1
ATOM 2195 N N . PRO A 1 267 ? 78.153 51.850 26.832 1.00 72.12 323 PRO A N 1
ATOM 2196 C CA . PRO A 1 267 ? 78.455 50.414 26.775 1.00 71.70 323 PRO A CA 1
ATOM 2197 C C . PRO A 1 267 ? 78.368 49.709 28.121 1.00 70.80 323 PRO A C 1
ATOM 2198 O O . PRO A 1 267 ? 78.006 48.535 28.204 1.00 71.27 323 PRO A O 1
ATOM 2202 N N . PHE A 1 268 ? 78.721 50.438 29.170 1.00 58.48 324 PHE A N 1
ATOM 2203 C CA . PHE A 1 268 ? 78.721 49.893 30.503 1.00 56.89 324 PHE A CA 1
ATOM 2204 C C . PHE A 1 268 ? 77.298 49.618 30.961 1.00 56.57 324 PHE A C 1
ATOM 2205 O O . PHE A 1 268 ? 77.000 48.518 31.448 1.00 54.99 324 PHE A O 1
ATOM 2213 N N . LEU A 1 269 ? 76.408 50.591 30.815 1.00 58.81 325 LEU A N 1
ATOM 2214 C CA . LEU A 1 269 ? 75.045 50.314 31.216 1.00 60.40 325 LEU A CA 1
ATOM 2215 C C . LEU A 1 269 ? 74.600 49.118 30.381 1.00 62.88 325 LEU A C 1
ATOM 2216 O O . LEU A 1 269 ? 74.029 48.160 30.900 1.00 63.70 325 LEU A O 1
ATOM 2221 N N . ASP A 1 270 ? 74.908 49.136 29.091 1.00 74.52 326 ASP A N 1
ATOM 2222 C CA . ASP A 1 270 ? 74.522 48.025 28.230 1.00 74.34 326 ASP A CA 1
ATOM 2223 C C . ASP A 1 270 ? 74.931 46.675 28.822 1.00 72.90 326 ASP A C 1
ATOM 2224 O O . ASP A 1 270 ? 74.132 45.742 28.886 1.00 73.03 326 ASP A O 1
ATOM 2229 N N . SER A 1 271 ? 76.185 46.582 29.243 1.00 54.92 327 SER A N 1
ATOM 2230 C CA . SER A 1 271 ? 76.703 45.362 29.836 1.00 52.84 327 SER A CA 1
ATOM 2231 C C . SER A 1 271 ? 75.921 44.924 31.066 1.00 54.63 327 SER A C 1
ATOM 2232 O O . SER A 1 271 ? 75.609 43.738 31.223 1.00 54.38 327 SER A O 1
ATOM 2243 N N . ILE A 1 273 ? 72.875 45.629 31.828 1.00 73.78 329 ILE A N 1
ATOM 2244 C CA . ILE A 1 273 ? 71.562 45.180 31.383 1.00 73.13 329 ILE A CA 1
ATOM 2245 C C . ILE A 1 273 ? 71.584 43.690 31.061 1.00 72.92 329 ILE A C 1
ATOM 2246 O O . ILE A 1 273 ? 70.764 42.929 31.570 1.00 73.46 329 ILE A O 1
ATOM 2251 N N . LYS A 1 274 ? 72.527 43.291 30.213 1.00 49.98 330 LYS A N 1
ATOM 2252 C CA . LYS A 1 274 ? 72.670 41.903 29.798 1.00 50.89 330 LYS A CA 1
ATOM 2253 C C . LYS A 1 274 ? 73.158 40.959 30.908 1.00 51.86 330 LYS A C 1
ATOM 2254 O O . LYS A 1 274 ? 72.981 39.728 30.832 1.00 50.68 330 LYS A O 1
ATOM 2260 N N . GLU A 1 275 ? 73.788 41.521 31.932 1.00 59.33 331 GLU A N 1
ATOM 2261 C CA . GLU A 1 275 ? 74.320 40.686 32.986 1.00 59.04 331 GLU A CA 1
ATOM 2262 C C . GLU A 1 275 ? 73.294 40.356 34.055 1.00 58.41 331 GLU A C 1
ATOM 2263 O O . GLU A 1 275 ? 73.196 39.204 34.502 1.00 56.49 331 GLU A O 1
ATOM 2269 N N . TYR A 1 276 ? 72.526 41.375 34.441 1.00 51.62 332 TYR A N 1
ATOM 2270 C CA . TYR A 1 276 ? 71.513 41.248 35.482 1.00 51.36 332 TYR A CA 1
ATOM 2271 C C . TYR A 1 276 ? 70.080 41.366 35.011 1.00 49.53 332 TYR A C 1
ATOM 2272 O O . TYR A 1 276 ? 69.458 42.416 35.079 1.00 45.86 332 TYR A O 1
ATOM 2281 N N . PRO A 1 277 ? 69.537 40.260 34.511 1.00 62.51 333 PRO A N 1
ATOM 2282 C CA . PRO A 1 277 ? 68.164 40.273 34.047 1.00 62.17 333 PRO A CA 1
ATOM 2283 C C . PRO A 1 277 ? 67.337 40.305 35.307 1.00 61.32 333 PRO A C 1
ATOM 2284 O O . PRO A 1 277 ? 67.858 40.105 36.396 1.00 61.42 333 PRO A O 1
ATOM 2288 N N . PHE A 1 278 ? 66.051 40.565 35.166 1.00 64.11 334 PHE A N 1
ATOM 2289 C CA . PHE A 1 278 ? 65.167 40.562 36.317 1.00 64.11 334 PHE A CA 1
ATOM 2290 C C . PHE A 1 278 ? 64.124 39.506 36.066 1.00 64.32 334 PHE A C 1
ATOM 2291 O O . PHE A 1 278 ? 63.907 39.115 34.927 1.00 63.94 334 PHE A O 1
ATOM 2299 N N . ASP A 1 279 ? 63.500 39.017 37.125 1.00 58.13 335 ASP A N 1
ATOM 2300 C CA . ASP A 1 279 ? 62.488 37.998 36.939 1.00 58.33 335 ASP A CA 1
ATOM 2301 C C . ASP A 1 279 ? 61.177 38.535 36.411 1.00 57.02 335 ASP A C 1
ATOM 2302 O O . ASP A 1 279 ? 60.583 37.949 35.526 1.00 55.75 335 ASP A O 1
ATOM 2307 N N . VAL A 1 280 ? 60.729 39.651 36.958 1.00 57.37 336 VAL A N 1
ATOM 2308 C CA . VAL A 1 280 ? 59.506 40.257 36.489 1.00 59.69 336 VAL A CA 1
ATOM 2309 C C . VAL A 1 280 ? 59.775 41.739 36.379 1.00 62.01 336 VAL A C 1
ATOM 2310 O O . VAL A 1 280 ? 60.377 42.333 37.275 1.00 64.23 336 VAL A O 1
ATOM 2314 N N . THR A 1 281 ? 59.348 42.333 35.273 1.00 80.10 337 THR A N 1
ATOM 2315 C CA . THR A 1 281 ? 59.507 43.766 35.076 1.00 81.77 337 THR A CA 1
ATOM 2316 C C . THR A 1 281 ? 58.105 44.340 34.942 1.00 83.76 337 THR A C 1
ATOM 2317 O O . THR A 1 281 ? 57.318 43.882 34.121 1.00 85.03 337 THR A O 1
ATOM 2321 N N . ILE A 1 282 ? 57.772 45.323 35.761 1.00 74.46 338 ILE A N 1
ATOM 2322 C CA . ILE A 1 282 ? 56.449 45.915 35.675 1.00 75.47 338 ILE A CA 1
ATOM 2323 C C . ILE A 1 282 ? 56.588 47.361 35.277 1.00 77.90 338 ILE A C 1
ATOM 2324 O O . ILE A 1 282 ? 57.470 48.064 35.767 1.00 79.03 338 ILE A O 1
ATOM 2329 N N . LEU A 1 283 ? 55.699 47.796 34.391 1.00 81.75 339 LEU A N 1
ATOM 2330 C CA . LEU A 1 283 ? 55.683 49.168 33.885 1.00 83.00 339 LEU A CA 1
ATOM 2331 C C . LEU A 1 283 ? 54.467 49.955 34.374 1.00 83.80 339 LEU A C 1
ATOM 2332 O O . LEU A 1 283 ? 53.333 49.539 34.188 1.00 82.96 339 LEU A O 1
ATOM 2337 N N . LEU A 1 284 ? 54.714 51.095 35.003 1.00 69.55 340 LEU A N 1
ATOM 2338 C CA . LEU A 1 284 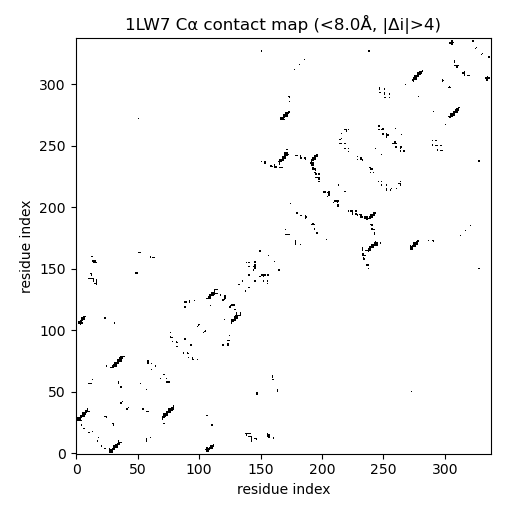? 53.627 51.902 35.514 1.00 73.63 340 LEU A CA 1
ATOM 2339 C C . LEU A 1 284 ? 53.317 53.109 34.672 1.00 78.26 340 LEU A C 1
ATOM 2340 O O . LEU A 1 284 ? 54.190 53.955 34.452 1.00 78.56 340 LEU A O 1
ATOM 2345 N N . LYS A 1 285 ? 52.068 53.193 34.210 1.00 89.20 341 LYS A N 1
ATOM 2346 C CA . LYS A 1 285 ? 51.623 54.328 33.412 1.00 94.16 341 LYS A CA 1
ATOM 2347 C C . LYS A 1 285 ? 50.602 55.102 34.216 1.00 97.96 341 LYS A C 1
ATOM 2348 O O . LYS A 1 285 ? 49.792 54.511 34.938 1.00 97.56 341 LYS A O 1
ATOM 2354 N N . ASN A 1 286 ? 50.654 56.426 34.093 1.00 142.58 342 ASN A N 1
ATOM 2355 C CA . ASN A 1 286 ? 49.742 57.310 34.808 1.00 148.19 342 ASN A CA 1
ATOM 2356 C C . ASN A 1 286 ? 49.282 58.397 33.850 1.00 151.22 342 ASN A C 1
ATOM 2357 O O . ASN A 1 286 ? 49.895 58.602 32.800 1.00 151.41 342 ASN A O 1
ATOM 2362 N N . ASN A 1 287 ? 48.215 59.100 34.224 1.00 161.51 343 ASN A N 1
ATOM 2363 C CA . ASN A 1 287 ? 47.668 60.168 33.395 1.00 163.55 343 ASN 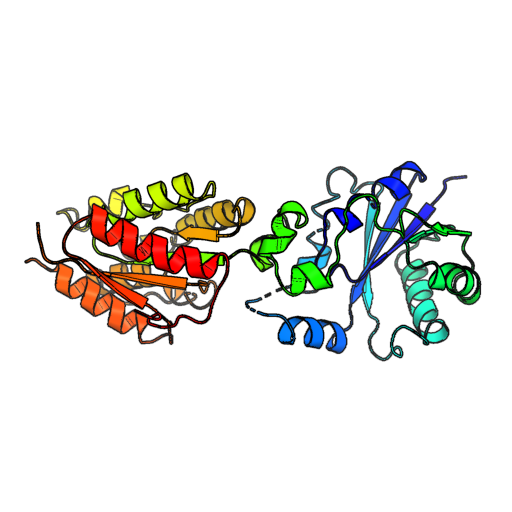A CA 1
ATOM 2364 C C . ASN A 1 287 ? 46.533 60.909 34.103 1.00 165.29 343 ASN A C 1
ATOM 2365 O O . ASN A 1 287 ? 45.516 61.230 33.487 1.00 165.78 343 ASN A O 1
ATOM 2370 N N . THR A 1 288 ? 46.711 61.177 35.396 1.00 137.52 344 THR A N 1
ATOM 2371 C CA . THR A 1 288 ? 45.706 61.884 36.196 1.00 139.38 344 THR A CA 1
ATOM 2372 C C . THR A 1 288 ? 46.322 62.392 37.504 1.00 140.41 344 THR A C 1
ATOM 2373 O O . THR A 1 288 ? 46.733 61.590 38.346 1.00 140.34 344 THR A O 1
ATOM 2377 N N . GLU A 1 289 ? 46.374 63.716 37.673 1.00 135.12 345 GLU A N 1
ATOM 2378 C CA . GLU A 1 289 ? 46.950 64.331 38.878 1.00 136.10 345 GLU A CA 1
ATOM 2379 C C . GLU A 1 289 ? 45.911 64.655 39.948 1.00 135.72 345 GLU A C 1
ATOM 2380 O O . GLU A 1 289 ? 46.174 65.446 40.856 1.00 135.11 345 GLU A O 1
ATOM 2386 N N . GLN A 1 301 ? 52.239 65.794 30.075 1.00 159.94 357 GLN A N 1
ATOM 2387 C CA . GLN A 1 301 ? 52.086 67.237 30.225 1.00 160.59 357 GLN A CA 1
ATOM 2388 C C . GLN A 1 301 ? 53.456 67.909 30.139 1.00 159.53 357 GLN A C 1
ATOM 2389 O O . GLN A 1 301 ? 53.559 69.132 30.046 1.00 159.84 357 GLN A O 1
ATOM 2395 N N . LYS A 1 302 ? 54.510 67.103 30.165 1.00 96.73 358 LYS A N 1
ATOM 2396 C CA . LYS A 1 302 ? 55.861 67.635 30.084 1.00 94.55 358 LYS A CA 1
ATOM 2397 C C . LYS A 1 302 ? 56.623 66.783 29.073 1.00 94.27 358 LYS A C 1
ATOM 2398 O O . LYS A 1 302 ? 56.114 66.473 27.991 1.00 92.55 358 LYS A O 1
ATOM 2404 N N . GLN A 1 303 ? 57.835 66.390 29.453 1.00 128.08 359 GLN A N 1
ATOM 2405 C CA . GLN A 1 303 ? 58.704 65.572 28.616 1.00 127.09 359 GLN A CA 1
ATOM 2406 C C . GLN A 1 303 ? 58.643 64.140 29.108 1.00 125.67 359 GLN A C 1
ATOM 2407 O O . GLN A 1 303 ? 59.306 63.258 28.567 1.00 124.59 359 GLN A O 1
ATOM 2413 N N . ARG A 1 304 ? 57.847 63.929 30.152 1.00 110.22 360 ARG A N 1
ATOM 2414 C CA . ARG A 1 304 ? 57.681 62.611 30.748 1.00 108.76 360 ARG A CA 1
ATOM 2415 C C . ARG A 1 304 ? 57.232 61.564 29.740 1.00 108.20 360 ARG A C 1
ATOM 2416 O O . ARG A 1 304 ? 57.854 60.509 29.606 1.00 108.35 360 ARG A O 1
ATOM 2424 N N . GLN A 1 305 ? 56.140 61.853 29.041 1.00 99.60 361 GLN A N 1
ATOM 2425 C CA . GLN A 1 305 ? 55.597 60.923 28.058 1.00 98.96 361 GLN A CA 1
ATOM 2426 C C . GLN A 1 305 ? 56.702 60.410 27.157 1.00 97.70 361 GLN A C 1
ATOM 2427 O O . GLN A 1 305 ? 56.610 59.313 26.611 1.00 96.92 361 GLN A O 1
ATOM 2433 N N . GLN A 1 306 ? 57.754 61.214 27.029 1.00 107.03 362 GLN A N 1
ATOM 2434 C CA . GLN A 1 306 ? 58.908 60.893 26.192 1.00 106.47 362 GLN A CA 1
ATOM 2435 C C . GLN A 1 306 ? 59.788 59.808 26.839 1.00 104.80 362 GLN A C 1
ATOM 2436 O O . GLN A 1 306 ? 60.329 58.928 26.155 1.00 104.20 362 GLN A O 1
ATOM 2442 N N . PHE A 1 307 ? 59.919 59.881 28.161 1.00 90.33 363 PHE A N 1
ATOM 2443 C CA . PHE A 1 307 ? 60.707 58.923 28.922 1.00 87.62 363 PHE A CA 1
ATOM 2444 C C . PHE A 1 307 ? 60.041 57.560 28.802 1.00 87.20 363 PHE A C 1
ATOM 2445 O O . PHE A 1 307 ? 60.693 56.581 28.432 1.00 87.03 363 PHE A O 1
ATOM 2453 N N . GLN A 1 308 ? 58.744 57.506 29.122 1.00 71.49 364 GLN A N 1
ATOM 2454 C CA . GLN A 1 308 ? 57.978 56.263 29.027 1.00 71.44 364 GLN A CA 1
ATOM 2455 C C . GLN A 1 308 ? 58.135 55.694 27.622 1.00 70.37 364 GLN A C 1
ATOM 2456 O O . GLN A 1 308 ? 58.328 54.487 27.448 1.00 69.18 364 GLN A O 1
ATOM 2462 N N . GLN A 1 309 ? 58.051 56.578 26.625 1.00 89.50 365 GLN A N 1
ATOM 2463 C CA . GLN A 1 309 ? 58.218 56.201 25.215 1.00 88.55 365 GLN A CA 1
ATOM 2464 C C . GLN A 1 309 ? 59.572 55.540 25.112 1.00 86.00 365 GLN A C 1
ATOM 2465 O O . GLN A 1 309 ? 59.720 54.439 24.593 1.00 85.37 365 GLN A O 1
ATOM 2471 N N . LEU A 1 310 ? 60.564 56.239 25.634 1.00 81.29 366 LEU A N 1
ATOM 2472 C CA . LEU A 1 310 ? 61.911 55.743 25.619 1.00 79.23 366 LEU A CA 1
ATOM 2473 C C . LEU A 1 310 ? 62.064 54.434 26.382 1.00 78.61 366 LEU A C 1
ATOM 2474 O O . LEU A 1 310 ? 62.832 53.568 25.967 1.00 78.20 366 LEU A O 1
ATOM 2479 N N . LEU A 1 311 ? 61.345 54.278 27.494 1.00 92.02 367 LEU A N 1
ATOM 2480 C CA . LEU A 1 311 ? 61.455 53.038 28.263 1.00 91.90 367 LEU A CA 1
ATOM 2481 C C . LEU A 1 311 ? 60.963 51.842 27.484 1.00 93.89 367 LEU A C 1
ATOM 2482 O O . LEU A 1 311 ? 61.611 50.791 27.509 1.00 95.52 367 LEU A O 1
ATOM 2487 N N . LYS A 1 312 ? 59.817 51.989 26.810 1.00 79.69 368 LYS A N 1
ATOM 2488 C CA . LYS A 1 312 ? 59.259 50.895 26.015 1.00 79.86 368 LYS A CA 1
ATOM 2489 C C . LYS A 1 312 ? 60.196 50.504 24.862 1.00 79.56 368 LYS A C 1
ATOM 2490 O O . LYS A 1 312 ? 60.411 49.316 24.597 1.00 78.58 368 LYS A O 1
ATOM 2496 N N . LYS A 1 313 ? 60.750 51.513 24.188 1.00 81.18 369 LYS A N 1
ATOM 2497 C CA . LYS A 1 313 ? 61.678 51.312 23.070 1.00 80.92 369 LYS A CA 1
ATOM 2498 C C . LYS A 1 313 ? 62.869 50.464 23.550 1.00 80.02 369 LYS A C 1
ATOM 2499 O O . LYS A 1 313 ? 63.222 49.450 22.934 1.00 79.21 369 LYS A O 1
ATOM 2505 N N . LEU A 1 314 ? 63.470 50.881 24.661 1.00 86.61 370 LEU A N 1
ATOM 2506 C CA . LEU A 1 314 ? 64.600 50.165 25.240 1.00 86.51 370 LEU A CA 1
ATOM 2507 C C . LEU A 1 314 ? 64.149 48.815 25.788 1.00 86.39 370 LEU A C 1
ATOM 2508 O O . LEU A 1 314 ? 64.854 47.812 25.663 1.00 85.88 370 LEU A O 1
ATOM 2513 N N . LEU A 1 315 ? 62.976 48.798 26.407 1.00 72.89 371 LEU A N 1
ATOM 2514 C CA . LEU A 1 315 ? 62.449 47.561 26.941 1.00 74.69 371 LEU A CA 1
ATOM 2515 C C . LEU A 1 315 ? 62.215 46.609 25.778 1.00 76.47 371 LEU A C 1
ATOM 2516 O O . LEU A 1 315 ? 62.655 45.455 25.801 1.00 75.80 371 LEU A O 1
ATOM 2521 N N . ASP A 1 316 ? 61.514 47.095 24.760 1.00 108.40 372 ASP A N 1
ATOM 2522 C CA . ASP A 1 316 ? 61.224 46.270 23.607 1.00 110.75 372 ASP A CA 1
ATOM 2523 C C . ASP A 1 316 ? 62.511 45.654 23.075 1.00 111.36 372 ASP A C 1
ATOM 2524 O O . ASP A 1 316 ? 62.566 44.442 22.859 1.00 112.95 372 ASP A O 1
ATOM 2529 N N . LYS A 1 317 ? 63.555 46.455 22.870 1.00 95.48 373 LYS A N 1
ATOM 2530 C CA . LYS A 1 317 ? 64.816 45.866 22.425 1.00 94.46 373 LYS A CA 1
ATOM 2531 C C . LYS A 1 317 ? 65.262 45.071 23.637 1.00 95.34 373 LYS A C 1
ATOM 2532 O O . LYS A 1 317 ? 64.580 45.082 24.660 1.00 96.56 373 LYS A O 1
ATOM 2538 N N . TYR A 1 318 ? 66.394 44.392 23.566 1.00 126.14 374 TYR A N 1
ATOM 2539 C CA . TYR A 1 318 ? 66.818 43.605 24.722 1.00 126.31 374 TYR A CA 1
ATOM 2540 C C . TYR A 1 318 ? 65.839 42.451 24.965 1.00 125.52 374 TYR A C 1
ATOM 2541 O O . TYR A 1 318 ? 66.116 41.549 25.755 1.00 125.95 374 TYR A O 1
ATOM 2550 N N . LYS A 1 319 ? 64.693 42.488 24.292 1.00 91.94 375 LYS A N 1
ATOM 2551 C CA . LYS A 1 319 ? 63.692 41.441 24.440 1.00 89.21 375 LYS A CA 1
ATOM 2552 C C . LYS A 1 319 ? 63.299 41.298 25.908 1.00 86.92 375 LYS A C 1
ATOM 2553 O O . LYS A 1 319 ? 63.351 40.211 26.481 1.00 85.38 375 LYS A O 1
ATOM 2559 N N . VAL A 1 320 ? 62.901 42.410 26.510 1.00 80.82 376 VAL A N 1
ATOM 2560 C CA . VAL A 1 320 ? 62.522 42.402 27.912 1.00 80.18 376 VAL A CA 1
ATOM 2561 C C . VAL A 1 320 ? 61.044 42.185 28.132 1.00 78.59 376 VAL A C 1
ATOM 2562 O O . VAL A 1 320 ? 60.238 43.116 27.995 1.00 78.32 376 VAL A O 1
ATOM 2566 N N . PRO A 1 321 ? 60.666 40.952 28.499 1.00 89.78 377 PRO A N 1
ATOM 2567 C CA . PRO A 1 321 ? 59.257 40.623 28.748 1.00 88.44 377 PRO A CA 1
ATOM 2568 C C . PRO A 1 321 ? 58.731 41.551 29.842 1.00 87.02 377 PRO A C 1
ATOM 2569 O O . PRO A 1 321 ? 59.275 41.592 30.944 1.00 88.35 377 PRO A O 1
ATOM 2573 N N . TYR A 1 322 ? 57.687 42.310 29.558 1.00 73.00 378 TYR A N 1
ATOM 2574 C CA . TYR A 1 322 ? 57.189 43.197 30.593 1.00 72.08 378 TYR A CA 1
ATOM 2575 C C . TYR A 1 322 ? 55.679 43.340 30.606 1.00 73.08 378 TYR A C 1
ATOM 2576 O O . TYR A 1 322 ? 55.021 43.141 29.589 1.00 74.02 378 TYR A O 1
ATOM 2585 N N . ILE A 1 323 ? 55.131 43.688 31.765 1.00 76.63 379 ILE A N 1
ATOM 2586 C CA . ILE A 1 323 ? 53.694 43.833 31.887 1.00 76.15 379 ILE A CA 1
ATOM 2587 C C . ILE A 1 323 ? 53.328 45.232 32.362 1.00 77.33 379 ILE A C 1
ATOM 2588 O O . ILE A 1 323 ? 53.515 45.600 33.521 1.00 76.44 379 ILE A O 1
ATOM 2593 N N . GLU A 1 324 ? 52.818 46.009 31.410 1.00 86.02 380 GLU A N 1
ATOM 2594 C CA . GLU A 1 324 ? 52.427 47.404 31.606 1.00 87.83 380 GLU A CA 1
ATOM 2595 C C . GLU A 1 324 ? 51.125 47.643 32.367 1.00 87.36 380 GLU A C 1
ATOM 2596 O O . GLU A 1 324 ? 50.068 47.144 31.989 1.00 87.28 380 GLU A O 1
ATOM 2602 N N . ILE A 1 325 ? 51.201 48.430 33.430 1.00 63.71 381 ILE A N 1
ATOM 2603 C CA . ILE A 1 325 ? 50.024 48.737 34.216 1.00 63.80 381 ILE A CA 1
ATOM 2604 C C . ILE A 1 325 ? 49.601 50.180 34.048 1.00 65.93 381 ILE A C 1
ATOM 2605 O O . ILE A 1 325 ? 50.424 51.089 34.148 1.00 65.78 381 ILE A O 1
ATOM 2610 N N . GLU A 1 326 ? 48.303 50.374 33.806 1.00 78.27 382 GLU A N 1
ATOM 2611 C CA . GLU A 1 326 ? 47.706 51.700 33.646 1.00 79.77 382 GLU A CA 1
ATOM 2612 C C . GLU A 1 326 ? 46.730 51.872 34.806 1.00 79.95 382 GLU A C 1
ATOM 2613 O O . GLU A 1 326 ? 45.977 50.957 35.128 1.00 78.62 382 GLU A O 1
ATOM 2619 N N . SER A 1 327 ? 46.749 53.026 35.453 1.00 91.85 383 SER A N 1
ATOM 2620 C CA . SER A 1 327 ? 45.828 53.230 36.553 1.00 94.38 383 SER A CA 1
ATOM 2621 C C . SER A 1 327 ? 45.530 54.702 36.869 1.00 96.89 383 SER A C 1
ATOM 2622 O O . SER A 1 327 ? 46.397 55.576 36.736 1.00 97.09 383 SER A O 1
ATOM 2625 N N . PRO A 1 328 ? 44.283 54.989 37.296 1.00 107.92 384 PRO A N 1
ATOM 2626 C CA . PRO A 1 328 ? 43.765 56.320 37.647 1.00 108.53 384 PRO A CA 1
ATOM 2627 C C . PRO A 1 328 ? 44.116 56.930 39.009 1.00 109.19 384 PRO A C 1
ATOM 2628 O O . PRO A 1 328 ? 44.131 58.153 39.146 1.00 109.56 384 PRO A O 1
ATOM 2632 N N . SER A 1 329 ? 44.364 56.100 40.018 1.00 98.65 385 SER A N 1
ATOM 2633 C CA . SER A 1 329 ? 44.702 56.617 41.348 1.00 99.21 385 SER A CA 1
ATOM 2634 C C . SER A 1 329 ? 45.610 55.650 42.084 1.00 99.85 385 SER A C 1
ATOM 2635 O O . SER A 1 329 ? 45.573 54.443 41.834 1.00 100.18 385 SER A O 1
ATOM 2638 N N . TYR A 1 330 ? 46.400 56.185 43.012 1.00 95.94 386 TYR A N 1
ATOM 2639 C CA . TYR A 1 330 ? 47.339 55.376 43.784 1.00 96.47 386 TYR A CA 1
ATOM 2640 C C . TYR A 1 330 ? 46.721 54.072 44.298 1.00 95.77 386 TYR A C 1
ATOM 2641 O O . TYR A 1 330 ? 47.007 53.000 43.761 1.00 96.28 386 TYR A O 1
ATOM 2650 N N . LEU A 1 331 ? 45.880 54.168 45.326 1.00 79.69 387 LEU A N 1
ATOM 2651 C CA . LEU A 1 331 ? 45.198 53.007 45.909 1.00 77.40 387 LEU A CA 1
ATOM 2652 C C . LEU A 1 331 ? 44.929 51.942 44.845 1.00 75.92 387 LEU A C 1
ATOM 2653 O O . LEU A 1 331 ? 45.116 50.758 45.092 1.00 74.79 387 LEU A O 1
ATOM 2658 N N . ASP A 1 332 ? 44.495 52.362 43.662 1.00 82.10 388 ASP A N 1
ATOM 2659 C CA . ASP A 1 332 ? 44.216 51.406 42.596 1.00 83.36 388 ASP A CA 1
ATOM 2660 C C . ASP A 1 332 ? 45.487 50.683 42.183 1.00 83.33 388 ASP A C 1
ATOM 2661 O O . ASP A 1 332 ? 45.609 49.465 42.361 1.00 82.97 388 ASP A O 1
ATOM 2666 N N . ARG A 1 333 ? 46.419 51.448 41.619 1.00 99.56 389 ARG A N 1
ATOM 2667 C CA . ARG A 1 333 ? 47.690 50.919 41.149 1.00 99.97 389 ARG A CA 1
ATOM 2668 C C . ARG A 1 333 ? 48.211 49.897 42.143 1.00 99.25 389 ARG A C 1
ATOM 2669 O O . ARG A 1 333 ? 48.595 48.789 41.761 1.00 99.49 389 ARG A O 1
ATOM 2677 N N . TYR A 1 334 ? 48.206 50.274 43.420 1.00 91.41 390 TYR A N 1
ATOM 2678 C CA . TYR A 1 334 ? 48.664 49.393 44.483 1.00 89.69 390 TYR A CA 1
ATOM 2679 C C . TYR A 1 334 ? 48.030 48.000 44.355 1.00 88.50 390 TYR A C 1
ATOM 2680 O O . TYR A 1 334 ? 48.739 46.980 44.364 1.00 88.09 390 TYR A O 1
ATOM 2689 N N . ASN A 1 335 ? 46.699 47.966 44.213 1.00 84.92 391 ASN A N 1
ATOM 2690 C CA . ASN A 1 335 ? 45.940 46.705 44.096 1.00 81.99 391 ASN A CA 1
ATOM 2691 C C . ASN A 1 335 ? 46.311 45.904 42.855 1.00 79.60 391 ASN A C 1
ATOM 2692 O O . ASN A 1 335 ? 46.499 44.685 42.911 1.00 77.32 391 ASN A O 1
ATOM 2697 N N . GLN A 1 336 ? 46.409 46.609 41.732 1.00 76.44 392 GLN A N 1
ATOM 2698 C CA . GLN A 1 336 ? 46.742 45.977 40.475 1.00 75.06 392 GLN A CA 1
ATOM 2699 C C . GLN A 1 336 ? 48.060 45.235 40.592 1.00 74.48 392 GLN A C 1
ATOM 2700 O O . GLN A 1 336 ? 48.161 44.058 40.231 1.00 73.44 392 GLN A O 1
ATOM 2706 N N . VAL A 1 337 ? 49.066 45.941 41.103 1.00 86.34 393 VAL A N 1
ATOM 2707 C CA . VAL A 1 337 ? 50.403 45.389 41.293 1.00 83.40 393 VAL A CA 1
ATOM 2708 C C . VAL A 1 337 ? 50.322 44.213 42.261 1.00 81.63 393 VAL A C 1
ATOM 2709 O O . VAL A 1 337 ? 50.641 43.072 41.896 1.00 80.55 393 VAL A O 1
ATOM 2713 N N . LYS A 1 338 ? 49.889 44.511 43.492 1.00 62.06 394 LYS A N 1
ATOM 2714 C CA . LYS A 1 338 ? 49.744 43.507 44.548 1.00 60.79 394 LYS A CA 1
ATOM 2715 C C . LYS A 1 338 ? 49.160 42.220 43.994 1.00 60.65 394 LYS A C 1
ATOM 2716 O O . LYS A 1 338 ? 49.517 41.125 44.433 1.00 58.88 394 LYS A O 1
ATOM 2722 N N . ALA A 1 339 ? 48.266 42.379 43.019 1.00 68.60 395 ALA A N 1
ATOM 2723 C CA . ALA A 1 339 ? 47.597 41.275 42.341 1.00 69.89 395 ALA A CA 1
ATOM 2724 C C . ALA A 1 339 ? 48.585 40.342 41.625 1.00 70.96 395 ALA A C 1
ATOM 2725 O O . ALA A 1 339 ? 48.617 39.141 41.884 1.00 70.33 395 ALA A O 1
ATOM 2727 N N . VAL A 1 340 ? 49.370 40.918 40.714 1.00 83.91 396 VAL A N 1
ATOM 2728 C CA . VAL A 1 340 ? 50.381 40.196 39.940 1.00 83.82 396 VAL A CA 1
ATOM 2729 C C . VAL A 1 340 ? 51.357 39.478 40.867 1.00 86.15 396 VAL A C 1
ATOM 2730 O O . VAL A 1 340 ? 51.669 38.287 40.696 1.00 85.34 396 VAL A O 1
ATOM 2734 N N . ILE A 1 341 ? 51.849 40.227 41.845 1.00 82.76 397 ILE A N 1
ATOM 2735 C CA . ILE A 1 341 ? 52.805 39.688 42.781 1.00 85.14 397 ILE A CA 1
ATOM 2736 C C . ILE A 1 341 ? 52.243 38.407 43.357 1.00 87.18 397 ILE A C 1
ATOM 2737 O O . ILE A 1 341 ? 52.898 37.356 43.302 1.00 86.81 397 ILE A O 1
ATOM 2742 N N . GLU A 1 342 ? 51.011 38.496 43.861 1.00 84.00 398 GLU A N 1
ATOM 2743 C CA . GLU A 1 342 ? 50.325 37.359 44.470 1.00 84.81 398 GLU A CA 1
ATOM 2744 C C . GLU A 1 342 ? 50.361 36.120 43.572 1.00 85.33 398 GLU A C 1
ATOM 2745 O O . GLU A 1 342 ? 50.384 34.973 44.034 1.00 84.91 398 GLU A O 1
ATOM 2751 N N . LYS A 1 343 ? 50.365 36.367 42.275 1.00 87.59 399 LYS A N 1
ATOM 2752 C CA . LYS A 1 343 ? 50.418 35.289 41.324 1.00 89.82 399 LYS A CA 1
ATOM 2753 C C . LYS A 1 343 ? 51.860 34.780 41.238 1.00 90.92 399 LYS A C 1
ATOM 2754 O O . LYS A 1 343 ? 52.091 33.605 40.947 1.00 91.65 399 LYS A O 1
ATOM 2760 N N . VAL A 1 344 ? 52.841 35.649 41.494 1.00 84.02 400 VAL A N 1
ATOM 2761 C CA . VAL A 1 344 ? 54.228 35.183 41.437 1.00 82.52 400 VAL A CA 1
ATOM 2762 C C . VAL A 1 344 ? 54.514 34.285 42.624 1.00 81.89 400 VAL A C 1
ATOM 2763 O O . VAL A 1 344 ? 55.143 33.240 42.473 1.00 79.49 400 VAL A O 1
ATOM 2767 N N . LEU A 1 345 ? 54.047 34.702 43.801 1.00 74.40 401 LEU A N 1
ATOM 2768 C CA . LEU A 1 345 ? 54.250 33.922 45.021 1.00 77.27 401 LEU A CA 1
ATOM 2769 C C . LEU A 1 345 ? 53.600 32.541 44.955 1.00 80.40 401 LEU A C 1
ATOM 2770 O O . LEU A 1 345 ? 53.770 31.724 45.857 1.00 79.64 401 LEU A O 1
ATOM 2775 N N . ASN A 1 346 ? 52.865 32.284 43.880 1.00 89.66 402 ASN A N 1
ATOM 2776 C CA . ASN A 1 346 ? 52.190 31.016 43.716 1.00 93.10 402 ASN A CA 1
ATOM 2777 C C . ASN A 1 346 ? 52.128 30.655 42.248 1.00 95.78 402 ASN A C 1
ATOM 2778 O O . ASN A 1 346 ? 53.029 30.000 41.719 1.00 95.00 402 ASN A O 1
ATOM 2783 N N . GLU A 1 347 ? 51.046 31.094 41.610 1.00 156.13 403 GLU A N 1
ATOM 2784 C CA . GLU A 1 347 ? 50.785 30.864 40.192 1.00 160.01 403 GLU A CA 1
ATOM 2785 C C . GLU A 1 347 ? 52.028 31.233 39.377 1.00 162.90 403 GLU A C 1
ATOM 2786 O O . GLU A 1 347 ? 53.135 31.224 39.905 1.00 162.99 403 GLU A O 1
ATOM 2792 N N . GLU A 1 348 ? 51.860 31.555 38.099 1.00 165.84 404 GLU A N 1
ATOM 2793 C CA . GLU A 1 348 ? 53.016 31.911 37.282 1.00 165.84 404 GLU A CA 1
ATOM 2794 C C . GLU A 1 348 ? 52.641 32.387 35.890 1.00 165.84 404 GLU A C 1
ATOM 2795 O O . GLU A 1 348 ? 51.643 33.083 35.718 1.00 165.84 404 GLU A O 1
ATOM 2797 N N . GLU A 1 349 ? 53.454 32.008 34.903 1.00 113.56 405 GLU A N 1
ATOM 2798 C CA . GLU A 1 349 ? 53.241 32.390 33.506 1.00 113.56 405 GLU A CA 1
ATOM 2799 C C . GLU A 1 349 ? 52.404 33.659 33.391 1.00 113.56 405 GLU A C 1
ATOM 2800 O O . GLU A 1 349 ? 51.174 33.614 33.415 1.00 113.56 405 GLU A O 1
ATOM 2802 N N . ILE A 1 350 ? 53.073 34.794 33.253 1.00 121.08 406 ILE A N 1
ATOM 2803 C CA . ILE A 1 350 ? 52.366 36.055 33.160 1.00 121.08 406 ILE A CA 1
ATOM 2804 C C . ILE A 1 350 ? 52.475 36.692 31.775 1.00 121.08 406 ILE A C 1
ATOM 2805 O O . ILE A 1 350 ? 51.550 36.581 30.962 1.00 121.08 406 ILE A O 1
ATOM 2810 N N . SER A 1 351 ? 53.610 37.341 31.517 1.00 187.19 407 SER A N 1
ATOM 2811 C CA . SER A 1 351 ? 53.870 38.023 30.250 1.00 187.19 407 SER A CA 1
ATOM 2812 C C . SER A 1 351 ? 52.632 38.800 29.813 1.00 187.19 407 SER A C 1
ATOM 2813 O O . SER A 1 351 ? 51.703 38.241 29.228 1.00 187.19 407 SER A O 1
ATOM 2816 N N . GLU A 1 352 ? 52.631 40.096 30.109 1.00 178.02 408 GLU A N 1
ATOM 2817 C CA . GLU A 1 352 ? 51.516 40.981 29.792 1.00 178.02 408 GLU A CA 1
ATOM 2818 C C . GLU A 1 352 ? 50.300 40.573 30.638 1.00 178.02 408 GLU A C 1
ATOM 2819 O O . GLU A 1 352 ? 49.181 41.041 30.422 1.00 178.02 408 GLU A O 1
ATOM 2825 N N . LEU A 1 353 ? 50.559 39.687 31.602 1.00 199.03 409 LEU A N 1
ATOM 2826 C CA . LEU A 1 353 ? 49.577 39.179 32.564 1.00 199.03 409 LEU A CA 1
ATOM 2827 C C . LEU A 1 353 ? 48.248 38.651 32.038 1.00 199.03 409 LEU A C 1
ATOM 2828 O O . LEU A 1 353 ? 47.952 38.734 30.846 1.00 199.03 409 LEU A O 1
ATOM 2833 N N . GLN A 1 354 ? 47.459 38.100 32.960 1.00 199.03 410 GLN A N 1
ATOM 2834 C CA . GLN A 1 354 ? 46.132 37.577 32.662 1.00 199.03 410 GLN A CA 1
ATOM 2835 C C . GLN A 1 354 ? 45.200 38.791 32.630 1.00 199.03 410 GLN A C 1
ATOM 2836 O O . GLN A 1 354 ? 43.987 38.658 32.456 1.00 199.03 410 GLN A O 1
ATOM 2838 N N . ASN A 1 355 ? 45.800 39.971 32.798 1.00 159.59 411 ASN A N 1
ATOM 2839 C CA . ASN A 1 355 ? 45.101 41.259 32.796 1.00 159.59 411 ASN A CA 1
ATOM 2840 C C . ASN A 1 355 ? 43.805 41.229 33.600 1.00 159.59 411 ASN A C 1
ATOM 2841 O O . ASN A 1 355 ? 43.529 42.139 34.385 1.00 159.59 411 ASN A O 1
#

CATH classification: 3.40.50.620 (+1 more: 3.40.50.300)

Radius of gyration: 24.79 Å; Cα contacts (8 Å, |Δi|>4): 496; chains: 1; bounding box: 53×74×44 Å

B-factor: mean 79.11, std 24.83, range [31.04, 199.03]

Organism: Haemophilus influenzae (strain ATCC 51907 / DSM 11121 / KW20 / Rd) (NCBI:txid71421)

InterPro domains:
  IPR004821 Cytidyltransferase-like domain [PF01467] (63-132)
  IPR004821 Cytidyltransferase-like domain [TIGR00125] (60-130)
  IPR006417 Nicotinamide-nucleotide adenylyltransferase [TIGR01526] (58-390)
  IPR014729 Rossmann-like alpha/beta/alpha sandwich fold [G3DSA:3.40.50.620] (57-225)
  IPR016429 NAD biosynthesis/regulator protein NadR [PIRSF004776] (1-409)
  IPR027417 P-loop containing nucleoside triphosphate hydrolase [G3DSA:3.40.50.300] (226-394)
  IPR027417 P-loop containing nucleoside triphosphate hydrolase [SSF52540] (225-404)
  IPR038727 NadR/Ttd14, AAA domain [PF13521] (229-389)
  IPR041749 NadR, nicotinamide/nicotinate mononucleotide adenylyltransferase domain [cd02167] (60-222)
  IPR052735 Bacterial NAD biosynthesis/regulator protein [PTHR37512] (58-404)